Protein 3ECM (pdb70)

Secondary structure (DSSP, 8-state):
----HHHHHHTTTTTSSS--HHHHHHHTTS-HHHHHHHHHHHHTT-HHHHT--HHHHHHHHHHHHHTS-TTSSSSSHHHHHHHHHHHHHHHTSHHHHTTS-HHHHHHHHHHHHHTTTT--SS-HHHHHHTT-HHHHHTTTSSHHHHHHHHHHHHHHHTSTTT-TTTTS-HHHHHHHHHHHHHHHHTT-GGGHHHHHHHHIIIIIHHHHHHTTS-S-HHHHHHHHHHHTSHHHHHHHHHHHHHHHHT-GGGS-HHHHHHHHHHHHHHHHHHHHHHHHHT---S-TT--TTT--HHHHHHHHIIIIIHHHHHHHHHHH--HHHHHHHHHHHHHHHTT---

Organism: Homo sapiens (NCBI:txid9606)

Structure (mmCIF, N/CA/C/O backbone):
data_3ECM
#
_entry.id   3ECM
#
_cell.length_a   76.261
_cell.length_b   132.661
_cell.length_c   101.517
_cell.angle_alpha   90.00
_cell.angle_beta   90.00
_cell.angle_gamma   90.00
#
_symmetry.space_group_name_H-M   'C 2 2 21'
#
loop_
_entity.id
_entity.type
_entity.pdbx_description
1 polymer "High affinity cAMP-specific and IBMX-insensitive 3',5'-cyclic phosphodiesterase 8A"
2 non-polymer 'ZINC ION'
3 non-polymer 'MAGNESIUM ION'
4 water water
#
loop_
_atom_site.group_PDB
_atom_site.id
_atom_site.type_symbol
_atom_site.label_atom_id
_atom_site.label_alt_id
_atom_site.label_comp_id
_atom_site.label_asym_id
_atom_site.label_entity_id
_atom_site.label_seq_id
_atom_site.pdbx_PDB_ins_code
_atom_site.Cartn_x
_atom_site.Cartn_y
_atom_site.Cartn_z
_atom_site.occupancy
_atom_site.B_iso_or_equiv
_atom_site.auth_seq_id
_atom_site.auth_comp_id
_atom_site.auth_asym_id
_atom_site.auth_atom_id
_atom_site.pdbx_PDB_model_num
ATOM 1 N N . ASP A 1 1 ? 18.677 32.321 16.339 1.00 83.51 482 ASP A N 1
ATOM 2 C CA . ASP A 1 1 ? 18.639 33.602 17.102 1.00 83.60 482 ASP A CA 1
ATOM 3 C C . ASP A 1 1 ? 19.188 34.746 16.254 1.00 83.32 482 ASP A C 1
ATOM 4 O O . ASP A 1 1 ? 18.449 35.372 15.493 1.00 83.13 482 ASP A O 1
ATOM 9 N N . ASP A 1 2 ? 20.486 35.012 16.390 1.00 82.51 483 ASP A N 1
ATOM 10 C CA . ASP A 1 2 ? 21.138 36.076 15.631 1.00 81.57 483 ASP A CA 1
ATOM 11 C C . ASP A 1 2 ? 21.183 35.731 14.147 1.00 80.26 483 ASP A C 1
ATOM 12 O O . ASP A 1 2 ? 22.209 35.282 13.629 1.00 79.96 483 ASP A O 1
ATOM 17 N N . VAL A 1 3 ? 20.063 35.944 13.468 1.00 77.52 484 VAL A N 1
ATOM 18 C CA . VAL A 1 3 ? 19.961 35.664 12.044 1.00 74.62 484 VAL A CA 1
ATOM 19 C C . VAL A 1 3 ? 20.334 36.912 11.252 1.00 72.23 484 VAL A C 1
ATOM 20 O O . VAL A 1 3 ? 19.919 38.016 11.596 1.00 73.14 484 VAL A O 1
ATOM 24 N N . PRO A 1 4 ? 21.133 36.757 10.186 1.00 69.75 485 PRO A N 1
ATOM 25 C CA . PRO A 1 4 ? 21.494 37.944 9.409 1.00 67.93 485 PRO A CA 1
ATOM 26 C C . PRO A 1 4 ? 20.243 38.759 9.076 1.00 66.18 485 PRO A C 1
ATOM 27 O O . PRO A 1 4 ? 19.261 38.225 8.563 1.00 66.46 485 PRO A O 1
ATOM 31 N N . PRO A 1 5 ? 20.277 40.071 9.356 1.00 64.50 486 PRO A N 1
ATOM 32 C CA . PRO A 1 5 ? 19.168 41.000 9.116 1.00 62.20 486 PRO A CA 1
ATOM 33 C C . PRO A 1 5 ? 18.273 40.739 7.910 1.00 59.45 486 PRO A C 1
ATOM 34 O O . PRO A 1 5 ? 17.053 40.651 8.057 1.00 58.74 486 PRO A O 1
ATOM 38 N N . ARG A 1 6 ? 18.861 40.618 6.724 1.00 55.88 487 ARG A N 1
ATOM 39 C CA . ARG A 1 6 ? 18.057 40.386 5.530 1.00 54.46 487 ARG A CA 1
ATOM 40 C C . ARG A 1 6 ? 17.178 39.142 5.665 1.00 53.43 487 ARG A C 1
ATOM 41 O O . ARG A 1 6 ? 16.019 39.152 5.253 1.00 53.17 487 ARG A O 1
ATOM 49 N N . ILE A 1 7 ? 17.730 38.076 6.240 1.00 52.42 488 ILE A N 1
ATOM 50 C CA . ILE A 1 7 ? 16.976 36.842 6.421 1.00 52.88 488 ILE A CA 1
ATOM 51 C C . ILE A 1 7 ? 15.915 37.026 7.505 1.00 54.32 488 ILE A C 1
ATOM 52 O O . ILE A 1 7 ? 14.798 36.515 7.385 1.00 52.88 488 ILE A O 1
ATOM 57 N N . ALA A 1 8 ? 16.266 37.760 8.559 1.00 54.48 489 ALA A N 1
ATOM 58 C CA . ALA A 1 8 ? 15.328 38.015 9.645 1.00 55.11 489 ALA A CA 1
ATOM 59 C C . ALA A 1 8 ? 14.140 38.788 9.089 1.00 54.71 489 ALA A C 1
ATOM 60 O O . ALA A 1 8 ? 12.996 38.551 9.477 1.00 56.37 489 ALA A O 1
ATOM 62 N N . ARG A 1 9 ? 14.418 39.706 8.170 1.00 53.82 490 ARG A N 1
ATOM 63 C CA . ARG A 1 9 ? 13.368 40.509 7.555 1.00 55.07 490 ARG A CA 1
ATOM 64 C C . ARG A 1 9 ? 12.479 39.669 6.645 1.00 54.56 490 ARG A C 1
ATOM 65 O O . ARG A 1 9 ? 11.255 39.786 6.686 1.00 53.63 490 ARG A O 1
ATOM 73 N N . ALA A 1 10 ? 13.100 38.829 5.823 1.00 53.52 491 ALA A N 1
ATOM 74 C CA . ALA A 1 10 ? 12.357 37.973 4.903 1.00 52.51 491 ALA A CA 1
ATOM 75 C C . ALA A 1 10 ? 11.415 37.034 5.648 1.00 50.94 491 ALA A C 1
ATOM 76 O O . ALA A 1 10 ? 10.453 36.531 5.069 1.00 51.45 491 ALA A O 1
ATOM 78 N N . MET A 1 11 ? 11.686 36.795 6.928 1.00 50.06 492 MET A N 1
ATOM 79 C CA . MET A 1 11 ? 10.836 35.909 7.723 1.00 51.45 492 MET A CA 1
ATOM 80 C C . MET A 1 11 ? 9.898 36.642 8.675 1.00 51.55 492 MET A C 1
ATOM 81 O O . MET A 1 11 ? 9.190 36.010 9.452 1.00 51.23 492 MET A O 1
ATOM 86 N N . GLU A 1 12 ? 9.882 37.968 8.609 1.00 53.93 493 GLU A N 1
ATOM 87 C CA . GLU A 1 12 ? 9.037 38.763 9.495 1.00 55.67 493 GLU A CA 1
ATOM 88 C C . GLU A 1 12 ? 7.565 38.363 9.608 1.00 56.29 493 GLU A C 1
ATOM 89 O O . GLU A 1 12 ? 7.098 38.027 10.697 1.00 57.26 493 GLU A O 1
ATOM 95 N N . ASN A 1 13 ? 6.828 38.400 8.505 1.00 54.26 494 ASN A N 1
ATOM 96 C CA . ASN A 1 13 ? 5.408 38.059 8.568 1.00 55.64 494 ASN A CA 1
ATOM 97 C C . ASN A 1 13 ? 5.060 36.676 8.027 1.00 54.39 494 ASN A C 1
ATOM 98 O O . ASN A 1 13 ? 4.211 36.550 7.144 1.00 54.66 494 ASN A O 1
ATOM 103 N N . GLU A 1 14 ? 5.700 35.642 8.566 1.00 52.30 495 GLU A N 1
ATOM 104 C CA . GLU A 1 14 ? 5.444 34.279 8.110 1.00 51.46 495 GLU A CA 1
ATOM 105 C C . GLU A 1 14 ? 4.097 33.697 8.528 1.00 49.93 495 GLU A C 1
ATOM 106 O O . GLU A 1 14 ? 3.727 32.617 8.068 1.00 47.96 495 GLU A O 1
ATOM 112 N N . GLU A 1 15 ? 3.362 34.392 9.392 1.00 48.85 496 GLU A N 1
ATOM 113 C CA . GLU A 1 15 ? 2.061 33.885 9.817 1.00 48.09 496 GLU A CA 1
ATOM 114 C C . GLU A 1 15 ? 0.970 34.315 8.846 1.00 46.37 496 GLU A C 1
ATOM 115 O O . GLU A 1 15 ? -0.164 33.856 8.942 1.00 46.23 496 GLU A O 1
ATOM 121 N N . TYR A 1 16 ? 1.314 35.197 7.914 1.00 45.88 497 TYR A N 1
ATOM 122 C CA . TYR A 1 16 ? 0.353 35.672 6.923 1.00 46.47 497 TYR A CA 1
ATOM 123 C C . TYR A 1 16 ? 0.406 34.798 5.674 1.00 44.01 497 TYR A C 1
ATOM 124 O O . TYR A 1 16 ? 1.450 34.221 5.354 1.00 41.01 497 TYR A O 1
ATOM 133 N N . TRP A 1 17 ? -0.716 34.706 4.964 1.00 41.80 498 TRP A N 1
ATOM 134 C CA . TRP A 1 17 ? -0.758 33.893 3.756 1.00 39.84 498 TRP A CA 1
ATOM 135 C C . TRP A 1 17 ? 0.120 34.499 2.675 1.00 41.12 498 TRP A C 1
ATOM 136 O O . TRP A 1 17 ? 0.814 33.780 1.960 1.00 41.59 498 TRP A O 1
ATOM 147 N N . ASP A 1 18 ? 0.072 35.822 2.550 1.00 41.05 499 ASP A N 1
ATOM 148 C CA . ASP A 1 18 ? 0.883 36.533 1.571 1.00 42.99 499 ASP A CA 1
ATOM 149 C C . ASP A 1 18 ? 2.283 36.657 2.177 1.00 43.26 499 ASP A C 1
ATOM 150 O O . ASP A 1 18 ? 2.525 37.499 3.038 1.00 42.69 499 ASP A O 1
ATOM 155 N N . PHE A 1 19 ? 3.187 35.795 1.722 1.00 42.00 500 PHE A N 1
ATOM 156 C CA . PHE A 1 19 ? 4.559 35.730 2.219 1.00 39.72 500 PHE A CA 1
ATOM 157 C C . PHE A 1 19 ? 5.536 35.645 1.042 1.00 39.55 500 PHE A C 1
ATOM 158 O O . PHE A 1 19 ? 5.342 34.840 0.131 1.00 39.13 500 PHE A O 1
ATOM 166 N N . ASP A 1 20 ? 6.590 36.457 1.053 1.00 38.02 501 ASP A N 1
ATOM 167 C CA . ASP A 1 20 ? 7.535 36.416 -0.060 1.00 39.69 501 ASP A CA 1
ATOM 168 C C . ASP A 1 20 ? 8.541 35.282 0.123 1.00 38.65 501 ASP A C 1
ATOM 169 O O . ASP A 1 20 ? 9.668 35.487 0.582 1.00 37.08 501 ASP A O 1
ATOM 174 N N . ILE A 1 21 ? 8.111 34.084 -0.258 1.00 35.91 502 ILE A N 1
ATOM 175 C CA . ILE A 1 21 ? 8.924 32.878 -0.149 1.00 35.23 502 ILE A CA 1
ATOM 176 C C . ILE A 1 21 ? 10.173 32.941 -1.036 1.00 36.44 502 ILE A C 1
ATOM 177 O O . ILE A 1 21 ? 11.201 32.347 -0.722 1.00 35.76 502 ILE A O 1
ATOM 182 N N . PHE A 1 22 ? 10.089 33.670 -2.143 1.00 37.55 503 PHE A N 1
ATOM 183 C CA . PHE A 1 22 ? 11.225 33.756 -3.040 1.00 38.08 503 PHE A CA 1
ATOM 184 C C . PHE A 1 22 ? 12.307 34.699 -2.516 1.00 39.85 503 PHE A C 1
ATOM 185 O O . PHE A 1 22 ? 13.493 34.496 -2.782 1.00 39.27 503 PHE A O 1
ATOM 193 N N . GLU A 1 23 ? 11.911 35.714 -1.754 1.00 40.75 504 GLU A N 1
ATOM 194 C CA . GLU A 1 23 ? 12.896 36.618 -1.164 1.00 41.65 504 GLU A CA 1
ATOM 195 C C . GLU A 1 23 ? 13.602 35.821 -0.063 1.00 40.18 504 GLU A C 1
ATOM 196 O O . GLU A 1 23 ? 14.780 36.035 0.223 1.00 39.20 504 GLU A O 1
ATOM 202 N N . LEU A 1 24 ? 12.876 34.898 0.557 1.00 38.31 505 LEU A N 1
ATOM 203 C CA . LEU A 1 24 ? 13.479 34.067 1.593 1.00 39.39 505 LEU A CA 1
ATOM 204 C C . LEU A 1 24 ? 14.525 33.195 0.911 1.00 39.01 505 LEU A C 1
ATOM 205 O O . LEU A 1 24 ? 15.635 33.032 1.412 1.00 41.59 505 LEU A O 1
ATOM 210 N N . GLU A 1 25 ? 14.153 32.647 -0.243 1.00 39.31 506 GLU A N 1
ATOM 211 C CA . GLU A 1 25 ? 15.035 31.793 -1.034 1.00 40.36 506 GLU A CA 1
ATOM 212 C C . GLU A 1 25 ? 16.318 32.540 -1.405 1.00 41.75 506 GLU A C 1
ATOM 213 O O . GLU A 1 25 ? 17.427 32.023 -1.233 1.00 40.22 506 GLU A O 1
ATOM 219 N N . ALA A 1 26 ? 16.154 33.750 -1.928 1.00 40.46 507 ALA A N 1
ATOM 220 C CA . ALA A 1 26 ? 17.292 34.573 -2.333 1.00 41.74 507 ALA A CA 1
ATOM 221 C C . ALA A 1 26 ? 18.132 34.981 -1.128 1.00 42.04 507 ALA A C 1
ATOM 222 O O . ALA A 1 26 ? 19.348 34.792 -1.118 1.00 43.49 507 ALA A O 1
ATOM 224 N N . ALA A 1 27 ? 17.482 35.534 -0.109 1.00 41.03 508 ALA A N 1
ATOM 225 C CA . ALA A 1 27 ? 18.191 35.973 1.087 1.00 41.85 508 ALA A CA 1
ATOM 226 C C . ALA A 1 27 ? 19.010 34.855 1.723 1.00 43.07 508 ALA A C 1
ATOM 227 O O . ALA A 1 27 ? 20.150 35.072 2.132 1.00 43.84 508 ALA A O 1
ATOM 229 N N . THR A 1 28 ? 18.429 33.661 1.801 1.00 41.05 509 THR A N 1
ATOM 230 C CA . THR A 1 28 ? 19.096 32.510 2.407 1.00 40.28 509 THR A CA 1
ATOM 231 C C . THR A 1 28 ? 20.046 31.771 1.467 1.00 40.56 509 THR A C 1
ATOM 232 O O . THR A 1 28 ? 20.700 30.809 1.879 1.00 40.53 509 THR A O 1
ATOM 236 N N . HIS A 1 29 ? 20.101 32.193 0.205 1.00 39.61 510 HIS A N 1
ATOM 237 C CA . HIS A 1 29 ? 20.971 31.545 -0.773 1.00 39.92 510 HIS A CA 1
ATOM 238 C C . HIS A 1 29 ? 20.608 30.074 -0.930 1.00 40.79 510 HIS A C 1
ATOM 239 O O . HIS A 1 29 ? 21.456 29.188 -0.812 1.00 39.35 510 HIS A O 1
ATOM 246 N N . ASN A 1 30 ? 19.328 29.838 -1.202 1.00 39.72 511 ASN A N 1
ATOM 247 C CA . ASN A 1 30 ? 18.767 28.505 -1.394 1.00 39.06 511 ASN A CA 1
ATOM 248 C C . ASN A 1 30 ? 18.763 27.614 -0.155 1.00 37.93 511 ASN A C 1
ATOM 249 O O . ASN A 1 30 ? 18.919 26.403 -0.258 1.00 38.80 511 ASN A O 1
ATOM 254 N N . ARG A 1 31 ? 18.576 28.215 1.013 1.00 36.83 512 ARG A N 1
ATOM 255 C CA . ARG A 1 31 ? 18.497 27.465 2.266 1.00 39.59 512 ARG A CA 1
ATOM 256 C C . ARG A 1 31 ? 17.304 28.003 3.065 1.00 38.57 512 ARG A C 1
ATOM 257 O O . ARG A 1 31 ? 17.422 28.311 4.253 1.00 39.26 512 ARG A O 1
ATOM 265 N N . PRO A 1 32 ? 16.133 28.120 2.419 1.00 36.92 513 PRO A N 1
ATOM 266 C CA . PRO A 1 32 ? 14.954 28.634 3.121 1.00 37.46 513 PRO A CA 1
ATOM 267 C C . PRO A 1 32 ? 14.378 27.696 4.172 1.00 38.06 513 PRO A C 1
ATOM 268 O O . PRO A 1 32 ? 13.795 28.142 5.154 1.00 37.80 513 PRO A O 1
ATOM 272 N N . LEU A 1 33 ? 14.561 26.396 3.968 1.00 39.36 514 LEU A N 1
ATOM 273 C CA . LEU A 1 33 ? 14.014 25.403 4.875 1.00 38.54 514 LEU A CA 1
ATOM 274 C C . LEU A 1 33 ? 14.584 25.412 6.291 1.00 40.29 514 LEU A C 1
ATOM 275 O O . LEU A 1 33 ? 13.821 25.312 7.252 1.00 39.00 514 LEU A O 1
ATOM 280 N N . ILE A 1 34 ? 15.903 25.530 6.445 1.00 39.69 515 ILE A N 1
ATOM 281 C CA . ILE A 1 34 ? 16.450 25.535 7.797 1.00 40.33 515 ILE A CA 1
ATOM 282 C C . ILE A 1 34 ? 16.030 26.793 8.559 1.00 41.05 515 ILE A C 1
ATOM 283 O O . ILE A 1 34 ? 15.732 26.724 9.749 1.00 43.29 515 ILE A O 1
ATOM 288 N N . TYR A 1 35 ? 15.983 27.934 7.876 1.00 41.21 516 TYR A N 1
ATOM 289 C CA . TYR A 1 35 ? 15.584 29.182 8.523 1.00 42.36 516 TYR A CA 1
ATOM 290 C C . TYR A 1 35 ? 14.089 29.254 8.850 1.00 44.41 516 TYR A C 1
ATOM 291 O O . TYR A 1 35 ? 13.706 29.638 9.960 1.00 45.56 516 TYR A O 1
ATOM 300 N N . LEU A 1 36 ? 13.239 28.905 7.892 1.00 43.37 517 LEU A N 1
ATOM 301 C CA . LEU A 1 36 ? 11.805 28.952 8.153 1.00 43.75 517 LEU A CA 1
ATOM 302 C C . LEU A 1 36 ? 11.443 27.830 9.121 1.00 43.22 517 LEU A C 1
ATOM 303 O O . LEU A 1 36 ? 10.575 27.991 9.982 1.00 45.31 517 LEU A O 1
ATOM 308 N N . GLY A 1 37 ? 12.123 26.697 8.983 1.00 44.04 518 GLY A N 1
ATOM 309 C CA . GLY A 1 37 ? 11.864 25.573 9.863 1.00 44.69 518 GLY A CA 1
ATOM 310 C C . GLY A 1 37 ? 12.143 25.926 11.313 1.00 46.07 518 GLY A C 1
ATOM 311 O O . GLY A 1 37 ? 11.362 25.597 12.206 1.00 45.22 518 GLY A O 1
ATOM 312 N N . LEU A 1 38 ? 13.263 26.600 11.552 1.00 46.19 519 LEU A N 1
ATOM 313 C CA . LEU A 1 38 ? 13.631 26.992 12.906 1.00 48.72 519 LEU A CA 1
ATOM 314 C C . LEU A 1 38 ? 12.598 27.918 13.535 1.00 48.20 519 LEU A C 1
ATOM 315 O O . LEU A 1 38 ? 12.151 27.684 14.656 1.00 50.08 519 LEU A O 1
ATOM 320 N N . LYS A 1 39 ? 12.210 28.962 12.812 1.00 48.86 520 LYS A N 1
ATOM 321 C CA . LYS A 1 39 ? 11.238 29.906 13.338 1.00 50.61 520 LYS A CA 1
ATOM 322 C C . LYS A 1 39 ? 9.872 29.267 13.571 1.00 51.59 520 LYS A C 1
ATOM 323 O O . LYS A 1 39 ? 9.243 29.495 14.606 1.00 51.97 520 LYS A O 1
ATOM 329 N N . MET A 1 40 ? 9.416 28.466 12.611 1.00 51.40 521 MET A N 1
ATOM 330 C CA . MET A 1 40 ? 8.125 27.798 12.732 1.00 50.56 521 MET A CA 1
ATOM 331 C C . MET A 1 40 ? 8.115 26.818 13.895 1.00 50.34 521 MET A C 1
ATOM 332 O O . MET A 1 40 ? 7.237 26.877 14.758 1.00 49.31 521 MET A O 1
ATOM 337 N N . PHE A 1 41 ? 9.087 25.911 13.910 1.00 50.54 522 PHE A N 1
ATOM 338 C CA . PHE A 1 41 ? 9.178 24.916 14.971 1.00 51.99 522 PHE A CA 1
ATOM 339 C C . PHE A 1 41 ? 9.238 25.569 16.347 1.00 53.09 522 PHE A C 1
ATOM 340 O O . PHE A 1 41 ? 8.710 25.031 17.325 1.00 52.70 522 PHE A O 1
ATOM 348 N N . ALA A 1 42 ? 9.875 26.732 16.418 1.00 53.50 523 ALA A N 1
ATOM 349 C CA . ALA A 1 42 ? 9.977 27.453 17.677 1.00 56.03 523 ALA A CA 1
ATOM 350 C C . ALA A 1 42 ? 8.594 27.994 18.018 1.00 56.63 523 ALA A C 1
ATOM 351 O O . ALA A 1 42 ? 8.082 27.776 19.119 1.00 56.94 523 ALA A O 1
ATOM 353 N N . ARG A 1 43 ? 7.987 28.691 17.063 1.00 56.51 524 ARG A N 1
ATOM 354 C CA . ARG A 1 43 ? 6.662 29.253 17.271 1.00 58.03 524 ARG A CA 1
ATOM 355 C C . ARG A 1 43 ? 5.693 28.180 17.763 1.00 57.16 524 ARG A C 1
ATOM 356 O O . ARG A 1 43 ? 4.829 28.459 18.590 1.00 58.21 524 ARG A O 1
ATOM 364 N N . PHE A 1 44 ? 5.837 26.957 17.258 1.00 55.21 525 PHE A N 1
ATOM 365 C CA . PHE A 1 44 ? 4.973 25.859 17.679 1.00 55.47 525 PHE A CA 1
ATOM 366 C C . PHE A 1 44 ? 5.562 25.096 18.868 1.00 55.87 525 PHE A C 1
ATOM 367 O O . PHE A 1 44 ? 4.938 24.171 19.391 1.00 55.31 525 PHE A O 1
ATOM 375 N N . GLY A 1 45 ? 6.761 25.493 19.288 1.00 56.41 526 GLY A N 1
ATOM 376 C CA . GLY A 1 45 ? 7.421 24.851 20.415 1.00 56.37 526 GLY A CA 1
ATOM 377 C C . GLY A 1 45 ? 7.544 23.349 20.270 1.00 57.32 526 GLY A C 1
ATOM 378 O O . GLY A 1 45 ? 7.149 22.594 21.160 1.00 57.47 526 GLY A O 1
ATOM 379 N N . ILE A 1 46 ? 8.120 22.913 19.156 1.00 57.57 527 ILE A N 1
ATOM 380 C CA . ILE A 1 46 ? 8.270 21.495 18.878 1.00 58.95 527 ILE A CA 1
ATOM 381 C C . ILE A 1 46 ? 9.347 20.746 19.662 1.00 59.47 527 ILE A C 1
ATOM 382 O O . ILE A 1 46 ? 9.102 19.627 20.109 1.00 60.10 527 ILE A O 1
ATOM 387 N N . CYS A 1 47 ? 10.537 21.319 19.825 1.00 61.50 528 CYS A N 1
ATOM 388 C CA . CYS A 1 47 ? 11.555 20.601 20.593 1.00 63.75 528 CYS A CA 1
ATOM 389 C C . CYS A 1 47 ? 11.124 20.519 22.046 1.00 63.67 528 CYS A C 1
ATOM 390 O O . CYS A 1 47 ? 11.448 19.564 22.746 1.00 64.16 528 CYS A O 1
ATOM 393 N N . GLU A 1 48 ? 10.381 21.524 22.491 1.00 64.45 529 GLU A N 1
ATOM 394 C CA . GLU A 1 48 ? 9.886 21.550 23.857 1.00 65.86 529 GLU A CA 1
ATOM 395 C C . GLU A 1 48 ? 8.845 20.446 23.999 1.00 64.97 529 GLU A C 1
ATOM 396 O O . GLU A 1 48 ? 8.418 20.116 25.106 1.00 66.44 529 GLU A O 1
ATOM 402 N N . PHE A 1 49 ? 8.449 19.878 22.862 1.00 62.48 530 PHE A N 1
ATOM 403 C CA . PHE A 1 49 ? 7.468 18.799 22.822 1.00 59.69 530 PHE A CA 1
ATOM 404 C C . PHE A 1 49 ? 8.170 17.458 22.639 1.00 58.13 530 PHE A C 1
ATOM 405 O O . PHE A 1 49 ? 7.807 16.464 23.266 1.00 57.16 530 PHE A O 1
ATOM 413 N N . LEU A 1 50 ? 9.170 17.436 21.763 1.00 57.47 531 LEU A N 1
ATOM 414 C CA . LEU A 1 50 ? 9.926 16.219 21.484 1.00 57.08 531 LEU A CA 1
ATOM 415 C C . LEU A 1 50 ? 11.119 16.108 22.425 1.00 58.10 531 LEU A C 1
ATOM 416 O O . LEU A 1 50 ? 11.823 15.097 22.445 1.00 56.72 531 LEU A O 1
ATOM 421 N N . HIS A 1 51 ? 11.335 17.157 23.206 1.00 58.89 532 HIS A N 1
ATOM 422 C CA . HIS A 1 51 ? 12.453 17.203 24.134 1.00 61.37 532 HIS A CA 1
ATOM 423 C C . HIS A 1 51 ? 13.780 17.146 23.387 1.00 61.07 532 HIS A C 1
ATOM 424 O O . HIS A 1 51 ? 14.600 16.260 23.621 1.00 62.14 532 HIS A O 1
ATOM 431 N N . CYS A 1 52 ? 13.972 18.086 22.466 1.00 61.11 533 CYS A N 1
ATOM 432 C CA . CYS A 1 52 ? 15.217 18.168 21.718 1.00 61.72 533 CYS A CA 1
ATOM 433 C C . CYS A 1 52 ? 15.818 19.553 21.829 1.00 61.41 533 CYS A C 1
ATOM 434 O O . CYS A 1 52 ? 15.121 20.521 22.119 1.00 61.19 533 CYS A O 1
ATOM 437 N N . SER A 1 53 ? 17.122 19.643 21.610 1.00 62.12 534 SER A N 1
ATOM 438 C CA . SER A 1 53 ? 17.809 20.921 21.688 1.00 63.12 534 SER A CA 1
ATOM 439 C C . SER A 1 53 ? 17.747 21.625 20.343 1.00 63.38 534 SER A C 1
ATOM 440 O O . SER A 1 53 ? 17.653 20.977 19.299 1.00 63.90 534 SER A O 1
ATOM 443 N N . GLU A 1 54 ? 17.792 22.952 20.369 1.00 64.02 535 GLU A N 1
ATOM 444 C CA . GLU A 1 54 ? 17.757 23.724 19.137 1.00 65.08 535 GLU A CA 1
ATOM 445 C C . GLU A 1 54 ? 18.924 23.265 18.279 1.00 63.42 535 GLU A C 1
ATOM 446 O O . GLU A 1 54 ? 18.896 23.376 17.056 1.00 64.45 535 GLU A O 1
ATOM 452 N N . SER A 1 55 ? 19.949 22.742 18.941 1.00 61.63 536 SER A N 1
ATOM 453 C CA . SER A 1 55 ? 21.138 22.260 18.259 1.00 58.99 536 SER A CA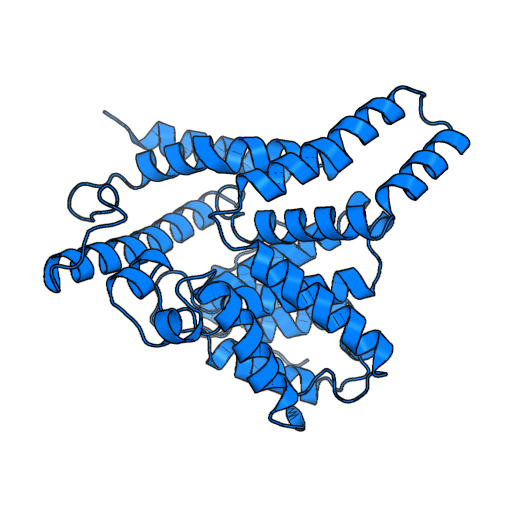 1
ATOM 454 C C . SER A 1 55 ? 20.824 21.003 17.461 1.00 57.71 536 SER A C 1
ATOM 455 O O . SER A 1 55 ? 21.267 20.852 16.322 1.00 56.77 536 SER A O 1
ATOM 458 N N . THR A 1 56 ? 20.061 20.098 18.063 1.00 55.85 537 THR A N 1
ATOM 459 C CA . THR A 1 56 ? 19.691 18.864 17.387 1.00 54.29 537 THR A CA 1
ATOM 460 C C . THR A 1 56 ? 18.741 19.178 16.233 1.00 53.04 537 THR A C 1
ATOM 461 O O . THR A 1 56 ? 18.815 18.555 15.177 1.00 52.87 537 THR A O 1
ATOM 465 N N . LEU A 1 57 ? 17.860 20.152 16.440 1.00 51.71 538 LEU A N 1
ATOM 466 C CA . LEU A 1 57 ? 16.909 20.543 15.411 1.00 50.53 538 LEU A CA 1
ATOM 467 C C . LEU A 1 57 ? 17.636 21.152 14.221 1.00 51.23 538 LEU A C 1
ATOM 468 O O . LEU A 1 57 ? 17.345 20.815 13.074 1.00 50.09 538 LEU A O 1
ATOM 473 N N . ARG A 1 58 ? 18.580 22.050 14.497 1.00 51.53 539 ARG A N 1
ATOM 474 C CA . ARG A 1 58 ? 19.350 22.688 13.437 1.00 52.07 539 ARG A CA 1
ATOM 475 C C . ARG A 1 58 ? 20.046 21.651 12.562 1.00 49.97 539 ARG A C 1
ATOM 476 O O . ARG A 1 58 ? 20.025 21.754 11.338 1.00 49.29 539 ARG A O 1
ATOM 484 N N . SER A 1 59 ? 20.663 20.654 13.193 1.00 49.48 540 SER A N 1
ATOM 485 C CA . SER A 1 59 ? 21.357 19.596 12.462 1.00 48.12 540 SER A CA 1
ATOM 486 C C . SER A 1 59 ? 20.380 18.785 11.619 1.00 46.06 540 SER A C 1
ATOM 487 O O . SER A 1 59 ? 20.698 18.373 10.506 1.00 45.44 540 SER A O 1
ATOM 490 N N . TRP A 1 60 ? 19.193 18.551 12.166 1.00 44.41 541 TRP A N 1
ATOM 491 C CA . TRP A 1 60 ? 18.167 17.779 11.471 1.00 43.17 541 TRP A CA 1
ATOM 492 C C . TRP A 1 60 ? 17.683 18.513 10.219 1.00 41.97 541 TRP A C 1
ATOM 493 O O . TRP A 1 60 ? 17.630 17.934 9.136 1.00 43.71 541 TRP A O 1
ATOM 504 N N . LEU A 1 61 ? 17.333 19.787 10.379 1.00 41.29 542 LEU A N 1
ATOM 505 C CA . LEU A 1 61 ? 16.869 20.608 9.266 1.00 39.32 542 LEU A CA 1
ATOM 506 C C . LEU A 1 61 ? 17.965 20.731 8.207 1.00 39.63 542 LEU A C 1
ATOM 507 O O . LEU A 1 61 ? 17.692 20.757 7.006 1.00 35.96 542 LEU A O 1
ATOM 512 N N . GLN A 1 62 ? 19.212 20.803 8.657 1.00 39.04 543 GLN A N 1
ATOM 513 C CA . GLN A 1 62 ? 20.331 20.917 7.737 1.00 41.49 543 GLN A CA 1
ATOM 514 C C . GLN A 1 62 ? 20.476 19.680 6.861 1.00 39.80 543 GLN A C 1
ATOM 515 O O . GLN A 1 62 ? 20.663 19.787 5.650 1.00 38.70 543 GLN A O 1
ATOM 521 N N . ILE A 1 63 ? 20.381 18.498 7.459 1.00 39.06 544 ILE A N 1
ATOM 522 C CA . ILE A 1 63 ? 20.533 17.290 6.665 1.00 38.80 544 ILE A CA 1
ATOM 523 C C . ILE A 1 63 ? 19.326 17.041 5.762 1.00 37.12 544 ILE A C 1
ATOM 524 O O . ILE A 1 63 ? 19.463 16.460 4.687 1.00 35.45 544 ILE A O 1
ATOM 529 N N . ILE A 1 64 ? 18.146 17.477 6.190 1.00 37.96 545 ILE A N 1
ATOM 530 C CA . ILE A 1 64 ? 16.958 17.297 5.358 1.00 36.90 545 ILE A CA 1
ATOM 531 C C . ILE A 1 64 ? 17.077 18.221 4.144 1.00 36.00 545 ILE A C 1
ATOM 532 O O . ILE A 1 64 ? 16.972 17.776 3.005 1.00 35.31 545 ILE A O 1
ATOM 537 N N . GLU A 1 65 ? 17.316 19.505 4.389 1.00 36.63 546 GLU A N 1
ATOM 538 C CA . GLU A 1 65 ? 17.451 20.463 3.295 1.00 36.30 546 GLU A CA 1
ATOM 539 C C . GLU A 1 65 ? 18.566 20.057 2.336 1.00 36.36 546 GLU A C 1
ATOM 540 O O . GLU A 1 65 ? 18.426 20.179 1.116 1.00 33.73 546 GLU A O 1
ATOM 546 N N . ALA A 1 66 ? 19.667 19.552 2.888 1.00 37.57 547 ALA A N 1
ATOM 547 C CA . ALA A 1 66 ? 20.794 19.122 2.073 1.00 35.97 547 ALA A CA 1
ATOM 548 C C . ALA A 1 66 ? 20.392 18.002 1.124 1.00 37.52 547 ALA A C 1
ATOM 549 O O . ALA A 1 66 ? 21.002 17.821 0.067 1.00 36.28 547 ALA A O 1
ATOM 551 N N . ASN A 1 67 ? 19.363 17.245 1.490 1.00 35.85 548 ASN A N 1
ATOM 552 C CA . ASN A 1 67 ? 18.932 16.158 0.632 1.00 36.24 548 ASN A CA 1
ATOM 553 C C . ASN A 1 67 ? 17.841 16.540 -0.384 1.00 35.68 548 ASN A C 1
ATOM 554 O O . ASN A 1 67 ? 17.347 15.692 -1.118 1.00 34.31 548 ASN A O 1
ATOM 559 N N . TYR A 1 68 ? 17.475 17.822 -0.426 1.00 36.13 549 TYR A N 1
ATOM 560 C CA . TYR A 1 68 ? 16.524 18.303 -1.432 1.00 34.67 549 TYR A CA 1
ATOM 561 C C . TYR A 1 68 ? 17.443 18.776 -2.560 1.00 35.39 549 TYR A C 1
ATOM 562 O O . TYR A 1 68 ? 18.406 19.492 -2.304 1.00 36.43 549 TYR A O 1
ATOM 571 N N . HIS A 1 69 ? 17.161 18.378 -3.797 1.00 35.26 550 HIS A N 1
ATOM 572 C CA . HIS A 1 69 ? 18.019 18.751 -4.926 1.00 33.76 550 HIS A CA 1
ATOM 573 C C . HIS A 1 69 ? 17.826 20.184 -5.420 1.00 33.75 550 HIS A C 1
ATOM 574 O O . HIS A 1 69 ? 16.800 20.501 -6.011 1.00 30.69 550 HIS A O 1
ATOM 581 N N . SER A 1 70 ? 18.822 21.039 -5.199 1.00 35.95 551 SER A N 1
ATOM 582 C CA . SER A 1 70 ? 18.734 22.434 -5.646 1.00 40.48 551 SER A CA 1
ATOM 583 C C . SER A 1 70 ? 18.638 22.529 -7.168 1.00 39.67 551 SER A C 1
ATOM 584 O O . SER A 1 70 ? 18.103 23.498 -7.711 1.00 39.00 551 SER A O 1
ATOM 587 N N . SER A 1 71 ? 19.158 21.518 -7.853 1.00 38.50 552 SER A N 1
ATOM 588 C CA . SER A 1 71 ? 19.135 21.493 -9.311 1.00 39.10 552 SER A CA 1
ATOM 589 C C . SER A 1 71 ? 17.729 21.295 -9.882 1.00 36.23 552 SER A C 1
ATOM 590 O O . SER A 1 71 ? 17.505 21.535 -11.067 1.00 36.28 552 SER A O 1
ATOM 593 N N . ASN A 1 72 ? 16.783 20.849 -9.056 1.00 33.50 553 ASN A N 1
ATOM 594 C CA . ASN A 1 72 ? 15.410 20.669 -9.532 1.00 32.18 553 ASN A CA 1
ATOM 595 C C . ASN A 1 72 ? 14.748 22.038 -9.659 1.00 32.71 553 ASN A C 1
ATOM 596 O O . ASN A 1 72 ? 14.832 22.858 -8.748 1.00 33.25 553 ASN A O 1
ATOM 601 N N . PRO A 1 73 ? 14.072 22.296 -10.785 1.00 33.48 554 PRO A N 1
ATOM 602 C CA . PRO A 1 73 ? 13.411 23.597 -10.953 1.00 33.95 554 PRO A CA 1
ATOM 603 C C . PRO A 1 73 ? 12.308 23.801 -9.904 1.00 33.40 554 PRO A C 1
ATOM 604 O O . PRO A 1 73 ? 12.151 24.887 -9.361 1.00 33.60 554 PRO A O 1
ATOM 608 N N . TYR A 1 74 ? 11.555 22.746 -9.611 1.00 32.55 555 TYR A N 1
ATOM 609 C CA . TYR A 1 74 ? 10.462 22.853 -8.649 1.00 31.73 555 TYR A CA 1
ATOM 610 C C . TYR A 1 74 ? 10.695 22.158 -7.311 1.00 31.42 555 TYR A C 1
ATOM 611 O O . TYR A 1 74 ? 10.647 22.786 -6.257 1.00 29.70 555 TYR A O 1
ATOM 620 N N . HIS A 1 75 ? 10.934 20.853 -7.361 1.00 32.75 556 HIS A N 1
ATOM 621 C CA . HIS A 1 75 ? 11.124 20.073 -6.144 1.00 32.98 556 HIS A CA 1
ATOM 622 C C . HIS A 1 75 ? 12.469 20.223 -5.444 1.00 33.17 556 HIS A C 1
ATOM 623 O O . HIS A 1 75 ? 13.237 19.262 -5.315 1.00 33.41 556 HIS A O 1
ATOM 630 N N . ASN A 1 76 ? 12.743 21.444 -4.992 1.00 33.74 557 ASN A N 1
ATOM 631 C CA . ASN A 1 76 ? 13.959 21.757 -4.263 1.00 31.12 557 ASN A CA 1
ATOM 632 C C . ASN A 1 76 ? 13.465 22.169 -2.885 1.00 30.86 557 ASN A C 1
ATOM 633 O O . ASN A 1 76 ? 12.260 22.180 -2.652 1.00 30.49 557 ASN A O 1
ATOM 638 N N . SER A 1 77 ? 14.368 22.531 -1.980 1.00 29.93 558 SER A N 1
ATOM 639 C CA . SER A 1 77 ? 13.949 22.882 -0.622 1.00 32.26 558 SER A CA 1
ATOM 640 C C . SER A 1 77 ? 13.019 24.081 -0.502 1.00 33.07 558 SER A C 1
ATOM 641 O O . SER A 1 77 ? 12.371 24.248 0.530 1.00 30.82 558 SER A O 1
ATOM 644 N N . THR A 1 78 ? 12.945 24.922 -1.533 1.00 31.86 559 THR A N 1
ATOM 645 C CA . THR A 1 78 ? 12.048 26.070 -1.457 1.00 31.21 559 THR A CA 1
ATOM 646 C C . THR A 1 78 ? 10.597 25.598 -1.513 1.00 31.52 559 THR A C 1
ATOM 647 O O . THR A 1 78 ? 9.739 26.146 -0.823 1.00 32.10 559 THR A O 1
ATOM 651 N N . HIS A 1 79 ? 10.315 24.583 -2.328 1.00 30.04 560 HIS A N 1
ATOM 652 C CA . HIS A 1 79 ? 8.953 24.037 -2.393 1.00 30.86 560 HIS A CA 1
ATOM 653 C C . HIS A 1 79 ? 8.530 23.522 -1.008 1.00 31.36 560 HIS A C 1
ATOM 654 O O . HIS A 1 79 ? 7.421 23.785 -0.547 1.00 32.84 560 HIS A O 1
ATOM 661 N N . SER A 1 80 ? 9.414 22.796 -0.334 1.00 32.62 561 SER A N 1
ATOM 662 C CA . SER A 1 80 ? 9.063 22.289 0.983 1.00 34.26 561 SER A CA 1
ATOM 663 C C . SER A 1 80 ? 8.906 23.392 2.019 1.00 33.62 561 SER A C 1
ATOM 664 O O . SER A 1 80 ? 8.050 23.299 2.898 1.00 34.07 561 SER A O 1
ATOM 667 N N . ALA A 1 81 ? 9.727 24.433 1.922 1.00 31.19 562 ALA A N 1
ATOM 668 C CA . ALA A 1 81 ? 9.621 25.550 2.857 1.00 32.06 562 ALA A CA 1
ATOM 669 C C . ALA A 1 81 ? 8.241 26.173 2.643 1.00 31.34 562 ALA A C 1
ATOM 670 O O . ALA A 1 81 ? 7.559 26.562 3.590 1.00 32.47 562 ALA A O 1
ATOM 672 N N . ASP A 1 82 ? 7.837 26.246 1.380 1.00 31.94 563 ASP A N 1
ATOM 673 C CA . ASP A 1 82 ? 6.544 26.805 1.008 1.00 32.27 563 ASP A CA 1
ATOM 674 C C . ASP A 1 82 ? 5.404 25.937 1.542 1.00 31.46 563 ASP A C 1
ATOM 675 O O . ASP A 1 82 ? 4.414 26.449 2.075 1.00 30.44 563 ASP A O 1
ATOM 680 N N . VAL A 1 83 ? 5.537 24.619 1.397 1.00 30.40 564 VAL A N 1
ATOM 681 C CA . VAL A 1 83 ? 4.506 23.710 1.878 1.00 29.63 564 VAL A CA 1
ATOM 682 C C . VAL A 1 83 ? 4.459 23.761 3.402 1.00 30.84 564 VAL A C 1
ATOM 683 O O . VAL A 1 83 ? 3.390 23.640 4.008 1.00 29.30 564 VAL A O 1
ATOM 687 N N . LEU A 1 84 ? 5.625 23.945 4.015 1.00 31.49 565 LEU A N 1
ATOM 688 C CA . LEU A 1 84 ? 5.715 24.058 5.470 1.00 32.82 565 LEU A CA 1
ATOM 689 C C . LEU A 1 84 ? 4.951 25.307 5.901 1.00 33.33 565 LEU A C 1
ATOM 690 O O . LEU A 1 84 ? 4.217 25.291 6.885 1.00 34.13 565 LEU A O 1
ATOM 695 N N . HIS A 1 85 ? 5.137 26.391 5.157 1.00 33.24 566 HIS A N 1
ATOM 696 C CA . HIS A 1 85 ? 4.454 27.651 5.439 1.00 33.21 566 HIS A CA 1
ATOM 697 C C . HIS A 1 85 ? 2.923 27.502 5.358 1.00 33.64 566 HIS A C 1
ATOM 698 O O . HIS A 1 85 ? 2.187 27.953 6.243 1.00 33.84 566 HIS A O 1
ATOM 705 N N . ALA A 1 86 ? 2.448 26.870 4.294 1.00 31.23 567 ALA A N 1
ATOM 706 C CA . ALA A 1 86 ? 1.008 26.665 4.127 1.00 31.47 567 ALA A CA 1
ATOM 707 C C . ALA A 1 86 ? 0.458 25.761 5.234 1.00 32.85 567 ALA A C 1
ATOM 708 O O . ALA A 1 86 ? -0.666 25.951 5.711 1.00 34.21 567 ALA A O 1
ATOM 710 N N . THR A 1 87 ? 1.254 24.779 5.643 1.00 32.02 568 THR A N 1
ATOM 711 C CA . THR A 1 87 ? 0.843 23.853 6.690 1.00 34.06 568 THR A CA 1
ATOM 712 C C . THR A 1 87 ? 0.641 24.583 8.019 1.00 35.98 568 THR A C 1
ATOM 713 O O . THR A 1 87 ? -0.346 24.351 8.725 1.00 35.40 568 THR A O 1
ATOM 717 N N . ALA A 1 88 ? 1.580 25.463 8.356 1.00 37.64 569 ALA A N 1
ATOM 718 C CA . ALA A 1 88 ? 1.497 26.239 9.592 1.00 38.87 569 ALA A CA 1
ATOM 719 C C . ALA A 1 88 ? 0.277 27.156 9.535 1.00 38.95 569 ALA A C 1
ATOM 720 O O . ALA A 1 88 ? -0.443 27.316 10.520 1.00 39.59 569 ALA A O 1
ATOM 722 N N . TYR A 1 89 ? 0.046 27.755 8.374 1.00 37.41 570 TYR A N 1
ATOM 723 C CA . TYR A 1 89 ? -1.097 28.637 8.198 1.00 39.29 570 TYR A CA 1
ATOM 724 C C . TYR A 1 89 ? -2.401 27.894 8.497 1.00 38.42 570 TYR A C 1
ATOM 725 O O . TYR A 1 89 ? -3.299 28.441 9.129 1.00 38.02 570 TYR A O 1
ATOM 734 N N . PHE A 1 90 ? -2.492 26.645 8.042 1.00 38.84 571 PHE A N 1
ATOM 735 C CA . PHE A 1 90 ? -3.685 25.821 8.254 1.00 39.26 571 PHE A CA 1
ATOM 736 C C . PHE A 1 90 ? -3.812 25.363 9.706 1.00 40.22 571 PHE A C 1
ATOM 737 O O . PHE A 1 90 ? -4.909 25.311 10.259 1.00 37.59 571 PHE A O 1
ATOM 745 N N . LEU A 1 91 ? -2.684 25.010 10.314 1.00 40.88 572 LEU A N 1
ATOM 746 C CA . LEU A 1 91 ? -2.688 24.567 11.699 1.00 42.06 572 LEU A CA 1
ATOM 747 C C . LEU A 1 91 ? -3.107 25.727 12.591 1.00 43.26 572 LEU A C 1
ATOM 748 O O . LEU A 1 91 ? -3.655 25.523 13.672 1.00 46.35 572 LEU A O 1
ATOM 753 N N . SER A 1 92 ? -2.861 26.943 12.120 1.00 44.41 573 SER A N 1
ATOM 754 C CA . SER A 1 92 ? -3.193 28.145 12.871 1.00 45.70 573 SER A CA 1
ATOM 755 C C . SER A 1 92 ? -4.663 28.557 12.790 1.00 46.75 573 SER A C 1
ATOM 756 O O . SER A 1 92 ? -5.068 29.533 13.417 1.00 46.81 573 SER A O 1
ATOM 759 N N . LYS A 1 93 ? -5.459 27.826 12.018 1.00 47.16 574 LYS A N 1
ATOM 760 C CA . LYS A 1 93 ? -6.878 28.146 11.893 1.00 47.29 574 LYS A CA 1
ATOM 761 C C . LYS A 1 93 ? -7.678 27.572 13.057 1.00 46.62 574 LYS A C 1
ATOM 762 O O . LYS A 1 93 ? -7.416 26.462 13.517 1.00 45.97 574 LYS A O 1
ATOM 768 N N . GLU A 1 94 ? -8.661 28.331 13.526 1.00 48.68 575 GLU A N 1
ATOM 769 C CA . GLU A 1 94 ? -9.478 27.895 14.651 1.00 49.66 575 GLU A CA 1
ATOM 770 C C . GLU A 1 94 ? -10.008 26.477 14.498 1.00 48.20 575 GLU A C 1
ATOM 771 O O . GLU A 1 94 ? -9.826 25.640 15.383 1.00 47.78 575 GLU A O 1
ATOM 777 N N . ARG A 1 95 ? -10.660 26.207 13.372 1.00 46.33 576 ARG A N 1
ATOM 778 C CA . ARG A 1 95 ? -11.221 24.887 13.117 1.00 44.61 576 ARG A CA 1
ATOM 779 C C . ARG A 1 95 ? -10.190 23.781 13.319 1.00 42.95 576 ARG A C 1
ATOM 780 O O . ARG A 1 95 ? -10.474 22.747 13.925 1.00 41.06 576 ARG A O 1
ATOM 788 N N . ILE A 1 96 ? -8.988 24.003 12.807 1.00 42.54 577 ILE A N 1
ATOM 789 C CA . ILE A 1 96 ? -7.933 23.011 12.930 1.00 43.89 577 ILE A CA 1
ATOM 790 C C . ILE A 1 96 ? -7.357 22.974 14.343 1.00 46.39 577 ILE A C 1
ATOM 791 O O . ILE A 1 96 ? -7.052 21.906 14.875 1.00 47.54 577 ILE A O 1
ATOM 796 N N . LYS A 1 97 ? -7.216 24.144 14.952 1.00 48.97 578 LYS A N 1
ATOM 797 C CA . LYS A 1 97 ? -6.675 24.230 16.300 1.00 54.66 578 LYS A CA 1
ATOM 798 C C . LYS A 1 97 ? -7.598 23.512 17.286 1.00 56.41 578 LYS A C 1
ATOM 799 O O . LYS A 1 97 ? -7.137 22.847 18.214 1.00 56.00 578 LYS A O 1
ATOM 805 N N . GLU A 1 98 ? -8.904 23.630 17.068 1.00 58.10 579 GLU A N 1
ATOM 806 C CA . GLU A 1 98 ? -9.870 23.000 17.958 1.00 59.63 579 GLU A CA 1
ATOM 807 C C . GLU A 1 98 ? -10.259 21.585 17.554 1.00 58.93 579 GLU A C 1
ATOM 808 O O . GLU A 1 98 ? -11.212 21.030 18.092 1.00 60.31 579 GLU A O 1
ATOM 814 N N . THR A 1 99 ? -9.525 20.994 16.618 1.00 57.77 580 THR A N 1
ATOM 815 C CA . THR A 1 99 ? -9.837 19.638 16.179 1.00 56.22 580 THR A CA 1
ATOM 816 C C . THR A 1 99 ? -8.657 18.679 16.296 1.00 55.31 580 THR A C 1
ATOM 817 O O . THR A 1 99 ? -8.817 17.530 16.711 1.00 54.50 580 THR A O 1
ATOM 821 N N . LEU A 1 100 ? -7.472 19.148 15.923 1.00 54.64 581 LEU A N 1
ATOM 822 C CA . LEU A 1 100 ? -6.275 18.317 15.991 1.00 55.43 581 LEU A CA 1
ATOM 823 C C . LEU A 1 100 ? -5.556 18.494 17.327 1.00 55.65 581 LEU A C 1
ATOM 824 O O . LEU A 1 100 ? -5.715 19.517 17.999 1.00 54.77 581 LEU A O 1
ATOM 829 N N . ASP A 1 101 ? -4.773 17.491 17.711 1.00 56.37 582 ASP A N 1
ATOM 830 C CA . ASP A 1 101 ? -4.020 17.556 18.958 1.00 58.03 582 ASP A CA 1
ATOM 831 C C . ASP A 1 101 ? -2.580 17.961 18.672 1.00 58.73 582 ASP A C 1
ATOM 832 O O . ASP A 1 101 ? -2.086 17.767 17.560 1.00 57.85 582 ASP A O 1
ATOM 837 N N . PRO A 1 102 ? -1.886 18.529 19.676 1.00 59.71 583 PRO A N 1
ATOM 838 C CA . PRO A 1 102 ? -0.494 18.963 19.514 1.00 59.08 583 PRO A CA 1
ATOM 839 C C . PRO A 1 102 ? 0.391 17.969 18.772 1.00 57.95 583 PRO A C 1
ATOM 840 O O . PRO A 1 102 ? 1.234 18.363 17.966 1.00 58.04 583 PRO A O 1
ATOM 844 N N . ILE A 1 103 ? 0.196 16.683 19.039 1.00 56.23 584 ILE A N 1
ATOM 845 C CA . ILE A 1 103 ? 0.993 15.655 18.389 1.00 55.26 584 ILE A CA 1
ATOM 846 C C . ILE A 1 103 ? 0.681 15.589 16.892 1.00 53.82 584 ILE A C 1
ATOM 847 O O . ILE A 1 103 ? 1.544 15.235 16.088 1.00 51.31 584 ILE A O 1
ATOM 852 N N . ASP A 1 104 ? -0.554 15.924 16.526 1.00 52.03 585 ASP A N 1
ATOM 853 C CA . ASP A 1 104 ? -0.950 15.931 15.121 1.00 50.40 585 ASP A CA 1
ATOM 854 C C . ASP A 1 104 ? -0.249 17.107 14.462 1.00 48.23 585 ASP A C 1
ATOM 855 O O . ASP A 1 104 ? 0.214 17.009 13.330 1.00 49.09 585 ASP A O 1
ATOM 860 N N . GLU A 1 105 ? -0.178 18.222 15.184 1.00 46.56 586 GLU A N 1
ATOM 861 C CA . GLU A 1 105 ? 0.477 19.420 14.678 1.00 47.87 586 GLU A CA 1
ATOM 862 C C . GLU A 1 105 ? 1.939 19.117 14.416 1.00 46.79 586 GLU A C 1
ATOM 863 O O . GLU A 1 105 ? 2.503 19.544 13.411 1.00 46.53 586 GLU A O 1
ATOM 869 N N . VAL A 1 106 ? 2.549 18.388 15.344 1.00 45.79 587 VAL A N 1
ATOM 870 C CA . VAL A 1 106 ? 3.949 18.018 15.225 1.00 44.37 587 VAL A CA 1
ATOM 871 C C . VAL A 1 106 ? 4.145 17.160 13.984 1.00 41.35 587 VAL A C 1
ATOM 872 O O . VAL A 1 106 ? 5.070 17.380 13.205 1.00 41.02 587 VAL A O 1
ATOM 876 N N . ALA A 1 107 ? 3.269 16.176 13.810 1.00 41.24 588 ALA A N 1
ATOM 877 C CA . ALA A 1 107 ? 3.356 15.279 12.664 1.00 39.82 588 ALA A CA 1
ATOM 878 C C . ALA A 1 107 ? 3.224 16.055 11.359 1.00 37.66 588 ALA A C 1
ATOM 879 O O . ALA A 1 107 ? 3.947 15.800 10.399 1.00 40.58 588 ALA A O 1
ATOM 881 N N . ALA A 1 108 ? 2.301 17.008 11.335 1.00 37.53 589 ALA A N 1
ATOM 882 C CA . ALA A 1 108 ? 2.058 17.809 10.148 1.00 36.88 589 ALA A CA 1
ATOM 883 C C . ALA A 1 108 ? 3.238 18.703 9.758 1.00 37.69 589 ALA A C 1
ATOM 884 O O . ALA A 1 108 ? 3.616 18.751 8.591 1.00 35.54 589 ALA A O 1
ATOM 886 N N . LEU A 1 109 ? 3.816 19.411 10.726 1.00 37.92 590 LEU A N 1
ATOM 887 C CA . LEU A 1 109 ? 4.943 20.296 10.429 1.00 39.54 590 LEU A CA 1
ATOM 888 C C . LEU A 1 109 ? 6.174 19.513 9.970 1.00 38.86 590 LEU A C 1
ATOM 889 O O . LEU A 1 109 ? 6.927 19.974 9.109 1.00 38.44 590 LEU A O 1
ATOM 894 N N . ILE A 1 110 ? 6.368 18.327 10.540 1.00 37.18 591 ILE A N 1
ATOM 895 C CA . ILE A 1 110 ? 7.491 17.478 10.170 1.00 36.99 591 ILE A CA 1
ATOM 896 C C . ILE A 1 110 ? 7.245 16.834 8.807 1.00 34.12 591 ILE A C 1
ATOM 897 O O . ILE A 1 110 ? 8.162 16.713 8.001 1.00 33.42 591 ILE A O 1
ATOM 902 N N . ALA A 1 111 ? 6.009 16.416 8.561 1.00 33.41 592 ALA A N 1
ATOM 903 C CA . ALA A 1 111 ? 5.667 15.788 7.288 1.00 33.77 592 ALA A CA 1
ATOM 904 C C . ALA A 1 111 ? 5.919 16.772 6.140 1.00 32.43 592 ALA A C 1
ATOM 905 O O . ALA A 1 111 ? 6.526 16.421 5.135 1.00 32.89 592 ALA A O 1
ATOM 907 N N . ALA A 1 112 ? 5.457 18.006 6.309 1.00 32.57 593 ALA A N 1
ATOM 908 C CA . ALA A 1 112 ? 5.636 19.029 5.289 1.00 33.63 593 ALA A CA 1
ATOM 909 C C . ALA A 1 112 ? 7.116 19.192 4.969 1.00 33.41 593 ALA A C 1
ATOM 910 O O . ALA A 1 112 ? 7.527 19.168 3.810 1.00 33.06 593 ALA A O 1
ATOM 912 N N . THR A 1 113 ? 7.909 19.353 6.019 1.00 33.49 594 THR A N 1
ATOM 913 C CA . THR A 1 113 ? 9.344 19.534 5.889 1.00 33.10 594 THR A CA 1
ATOM 914 C C . THR A 1 113 ? 10.033 18.447 5.071 1.00 34.21 594 THR A C 1
ATOM 915 O O . THR A 1 113 ? 10.855 18.740 4.204 1.00 34.87 594 THR A O 1
ATOM 919 N N . ILE A 1 114 ? 9.683 17.192 5.333 1.00 32.63 595 ILE A N 1
ATOM 920 C CA . ILE A 1 114 ? 10.322 16.064 4.663 1.00 32.80 595 ILE A CA 1
ATOM 921 C C . ILE A 1 114 ? 9.577 15.416 3.501 1.00 32.42 595 ILE A C 1
ATOM 922 O O . ILE A 1 114 ? 10.161 14.604 2.785 1.00 32.35 595 ILE A O 1
ATOM 927 N N . HIS A 1 115 ? 8.309 15.770 3.305 1.00 31.85 596 HIS A N 1
ATOM 928 C CA . HIS A 1 115 ? 7.483 15.109 2.289 1.00 32.04 596 HIS A CA 1
ATOM 929 C C . HIS A 1 115 ? 7.998 14.911 0.864 1.00 29.74 596 HIS A C 1
ATOM 930 O O . HIS A 1 115 ? 7.451 14.094 0.130 1.00 31.12 596 HIS A O 1
ATOM 937 N N . ASP A 1 116 ? 9.031 15.637 0.463 1.00 30.22 597 ASP A N 1
ATOM 938 C CA . ASP A 1 116 ? 9.581 15.484 -0.887 1.00 30.99 597 ASP A CA 1
ATOM 939 C C . ASP A 1 116 ? 11.102 15.322 -0.905 1.00 31.84 597 ASP A C 1
ATOM 940 O O . ASP A 1 116 ? 11.729 15.493 -1.956 1.00 28.89 597 ASP A O 1
ATOM 945 N N . VAL A 1 117 ? 11.691 14.986 0.243 1.00 31.35 598 VAL A N 1
ATOM 946 C CA . VAL A 1 117 ? 13.142 14.861 0.339 1.00 30.10 598 VAL A CA 1
ATOM 947 C C . VAL A 1 117 ? 13.763 13.905 -0.672 1.00 30.55 598 VAL A C 1
ATOM 948 O O . VAL A 1 117 ? 13.271 12.802 -0.897 1.00 33.03 598 VAL A O 1
ATOM 952 N N . ASP A 1 118 ? 14.850 14.354 -1.291 1.00 31.13 599 ASP A N 1
ATOM 953 C CA . ASP A 1 118 ? 15.573 13.576 -2.296 1.00 32.60 599 ASP A CA 1
ATOM 954 C C . ASP A 1 118 ? 14.736 13.292 -3.547 1.00 31.86 599 ASP A C 1
ATOM 955 O O . ASP A 1 118 ? 14.965 12.316 -4.260 1.00 32.82 599 ASP A O 1
ATOM 960 N N . HIS A 1 119 ? 13.752 14.148 -3.811 1.00 31.90 600 HIS A N 1
ATOM 961 C CA . HIS A 1 119 ? 12.924 14.005 -5.006 1.00 31.08 600 HIS A CA 1
ATOM 962 C C . HIS A 1 119 ? 13.889 14.202 -6.194 1.00 31.75 600 HIS A C 1
ATOM 963 O O . HIS A 1 119 ? 14.720 15.113 -6.173 1.00 33.49 600 HIS A O 1
ATOM 970 N N . PRO A 1 120 ? 13.804 13.350 -7.230 1.00 32.88 601 PRO A N 1
ATOM 971 C CA . PRO A 1 120 ? 14.684 13.453 -8.405 1.00 34.02 601 PRO A CA 1
ATOM 972 C C . PRO A 1 120 ? 14.176 14.309 -9.578 1.00 34.16 601 PRO A C 1
ATOM 973 O O . PRO A 1 120 ? 14.794 14.334 -10.647 1.00 34.44 601 PRO A O 1
ATOM 977 N N . GLY A 1 121 ? 13.054 14.994 -9.393 1.00 36.14 602 GLY A N 1
ATOM 978 C CA . GLY A 1 121 ? 12.529 15.841 -10.457 1.00 34.63 602 GLY A CA 1
ATOM 979 C C . GLY A 1 121 ? 11.906 15.057 -11.592 1.00 36.69 602 GLY A C 1
ATOM 980 O O . GLY A 1 121 ? 11.828 15.534 -12.729 1.00 36.47 602 GLY A O 1
ATOM 981 N N . ARG A 1 122 ? 11.457 13.846 -11.269 1.00 34.76 603 ARG A N 1
ATOM 982 C CA . ARG A 1 122 ? 10.822 12.943 -12.223 1.00 36.42 603 ARG A CA 1
ATOM 983 C C . ARG A 1 122 ? 9.630 12.308 -11.503 1.00 36.58 603 ARG A C 1
ATOM 984 O O . ARG A 1 122 ? 9.690 12.074 -10.294 1.00 39.70 603 ARG A O 1
ATOM 992 N N . THR A 1 123 ? 8.552 12.039 -12.229 1.00 34.85 604 THR A N 1
ATOM 993 C CA . THR A 1 123 ? 7.355 11.446 -11.629 1.00 36.24 604 THR A CA 1
ATOM 994 C C . THR A 1 123 ? 7.528 9.954 -11.346 1.00 35.26 604 THR A C 1
ATOM 995 O O . THR A 1 123 ? 8.477 9.337 -11.821 1.00 35.55 604 THR A O 1
ATOM 999 N N . ASN A 1 124 ? 6.608 9.378 -10.575 1.00 35.20 605 ASN A N 1
ATOM 1000 C CA . ASN A 1 124 ? 6.681 7.948 -10.268 1.00 38.79 605 ASN A CA 1
ATOM 1001 C C . ASN A 1 124 ? 6.637 7.143 -11.564 1.00 40.47 605 ASN A C 1
ATOM 1002 O O . ASN A 1 124 ? 7.389 6.176 -11.734 1.00 40.36 605 ASN A O 1
ATOM 1007 N N . SER A 1 125 ? 5.752 7.551 -12.473 1.00 39.74 606 SER A N 1
ATOM 1008 C CA . SER A 1 125 ? 5.593 6.882 -13.762 1.00 43.10 606 SER A CA 1
ATOM 1009 C C . SER A 1 125 ? 6.895 6.789 -14.543 1.00 41.61 606 SER A C 1
ATOM 1010 O O . SER A 1 125 ? 7.147 5.799 -15.228 1.00 43.96 606 SER A O 1
ATOM 1013 N N . PHE A 1 126 ? 7.714 7.830 -14.449 1.00 41.65 607 PHE A N 1
ATOM 1014 C CA . PHE A 1 126 ? 8.991 7.845 -15.146 1.00 41.25 607 PHE A CA 1
ATOM 1015 C C . PHE A 1 126 ? 9.925 6.810 -14.530 1.00 40.77 607 PHE A C 1
ATOM 1016 O O . PHE A 1 126 ? 10.519 6.001 -15.239 1.00 40.63 607 PHE A O 1
ATOM 1024 N N . LEU A 1 127 ? 10.050 6.843 -13.206 1.00 40.83 608 LEU A N 1
ATOM 1025 C CA . LEU A 1 127 ? 10.915 5.903 -12.498 1.00 42.66 608 LEU A CA 1
ATOM 1026 C C . LEU A 1 127 ? 10.523 4.457 -12.789 1.00 42.57 608 LEU A C 1
ATOM 1027 O O . LEU A 1 127 ? 11.384 3.586 -12.916 1.00 44.70 608 LEU A O 1
ATOM 1032 N N . CYS A 1 128 ? 9.224 4.204 -12.897 1.00 43.56 609 CYS A N 1
ATOM 1033 C CA . CYS A 1 128 ? 8.740 2.857 -13.177 1.00 45.99 609 CYS A CA 1
ATOM 1034 C C . CYS A 1 128 ? 9.073 2.421 -14.604 1.00 46.49 609 CYS A C 1
ATOM 1035 O O . CYS A 1 128 ? 9.673 1.366 -14.811 1.00 45.72 609 CYS A O 1
ATOM 1038 N N . ASN A 1 129 ? 8.692 3.233 -15.589 1.00 48.06 610 ASN A N 1
ATOM 1039 C CA . ASN A 1 129 ? 8.972 2.896 -16.984 1.00 48.17 610 ASN A CA 1
ATOM 1040 C C . ASN A 1 129 ? 10.467 2.738 -17.243 1.00 48.13 610 ASN A C 1
ATOM 1041 O O . ASN A 1 129 ? 10.871 1.995 -18.139 1.00 51.30 610 ASN A O 1
ATOM 1046 N N . ALA A 1 130 ? 11.286 3.431 -16.458 1.00 47.54 611 ALA A N 1
ATOM 1047 C CA . ALA A 1 130 ? 12.735 3.370 -16.622 1.00 47.24 611 ALA A CA 1
ATOM 1048 C C . ALA A 1 130 ? 13.368 2.225 -15.848 1.00 48.40 611 ALA A C 1
ATOM 1049 O O . ALA A 1 130 ? 14.566 1.970 -15.981 1.00 47.26 611 ALA A O 1
ATOM 1051 N N . GLY A 1 131 ? 12.570 1.537 -15.037 1.00 48.18 612 GLY A N 1
ATOM 1052 C CA . GLY A 1 131 ? 13.109 0.444 -14.252 1.00 47.23 612 GLY A CA 1
ATOM 1053 C C . GLY A 1 131 ? 14.142 0.981 -13.283 1.00 46.86 612 GLY A C 1
ATOM 1054 O O . GLY A 1 131 ? 15.120 0.312 -12.959 1.00 46.97 612 GLY A O 1
ATOM 1055 N N . SER A 1 132 ? 13.921 2.211 -12.833 1.00 46.80 613 SER A N 1
ATOM 1056 C CA . SER A 1 132 ? 14.810 2.878 -11.892 1.00 47.82 613 SER A CA 1
ATOM 1057 C C . SER A 1 132 ? 15.007 2.075 -10.606 1.00 48.45 613 SER A C 1
ATOM 1058 O O . SER A 1 132 ? 14.140 1.295 -10.214 1.00 47.77 613 SER A O 1
ATOM 1061 N N . GLU A 1 133 ? 16.144 2.286 -9.950 1.00 48.11 614 GLU A N 1
ATOM 1062 C CA . GLU A 1 133 ? 16.467 1.587 -8.711 1.00 49.49 614 GLU A CA 1
ATOM 1063 C C . GLU A 1 133 ? 15.373 1.732 -7.661 1.00 47.52 614 GLU A C 1
ATOM 1064 O O . GLU A 1 133 ? 15.003 0.760 -7.000 1.00 45.42 614 GLU A O 1
ATOM 1070 N N . LEU A 1 134 ? 14.866 2.948 -7.500 1.00 44.38 615 LEU A N 1
ATOM 1071 C CA . LEU A 1 134 ? 13.818 3.188 -6.525 1.00 41.37 615 LEU A CA 1
ATOM 1072 C C . LEU A 1 134 ? 12.540 2.457 -6.891 1.00 39.98 615 LEU A C 1
ATOM 1073 O O . LEU A 1 134 ? 11.850 1.951 -6.010 1.00 38.78 615 LEU A O 1
ATOM 1078 N N . ALA A 1 135 ? 12.218 2.394 -8.180 1.00 36.66 616 ALA A N 1
ATOM 1079 C CA . ALA A 1 135 ? 11.004 1.706 -8.598 1.00 37.61 616 ALA A CA 1
ATOM 1080 C C . ALA A 1 135 ? 11.130 0.218 -8.283 1.00 38.56 616 ALA A C 1
ATOM 1081 O O . ALA A 1 135 ? 10.169 -0.412 -7.841 1.00 35.82 616 ALA A O 1
ATOM 1083 N N . ILE A 1 136 ? 12.313 -0.339 -8.520 1.00 37.80 617 ILE A N 1
ATOM 1084 C CA . ILE A 1 136 ? 12.536 -1.753 -8.242 1.00 40.58 617 ILE A CA 1
ATOM 1085 C C . ILE A 1 136 ? 12.505 -1.996 -6.728 1.00 40.27 617 ILE A C 1
ATOM 1086 O O . ILE A 1 136 ? 11.981 -3.009 -6.264 1.00 42.91 617 ILE A O 1
ATOM 1091 N N . LEU A 1 137 ? 13.034 -1.047 -5.966 1.00 40.62 618 LEU A N 1
ATOM 1092 C CA . LEU A 1 137 ? 13.061 -1.144 -4.511 1.00 39.35 618 LEU A CA 1
ATOM 1093 C C . LEU A 1 137 ? 11.659 -1.090 -3.898 1.00 39.89 618 LEU A C 1
ATOM 1094 O O . LEU A 1 137 ? 11.378 -1.765 -2.902 1.00 37.04 618 LEU A O 1
ATOM 1099 N N . TYR A 1 138 ? 10.782 -0.287 -4.492 1.00 35.81 619 TYR A N 1
ATOM 1100 C CA . TYR A 1 138 ? 9.421 -0.159 -3.990 1.00 35.49 619 TYR A CA 1
ATOM 1101 C C . TYR A 1 138 ? 8.343 -0.826 -4.832 1.00 34.37 619 TYR A C 1
ATOM 1102 O O . TYR A 1 138 ? 7.164 -0.486 -4.724 1.00 32.76 619 TYR A O 1
ATOM 1111 N N . ASN A 1 139 ? 8.758 -1.779 -5.663 1.00 32.90 620 ASN A N 1
ATOM 1112 C CA . ASN A 1 139 ? 7.836 -2.541 -6.496 1.00 35.09 620 ASN A CA 1
ATOM 1113 C C . ASN A 1 139 ? 6.828 -1.677 -7.259 1.00 35.42 620 ASN A C 1
ATOM 1114 O O . ASN A 1 139 ? 5.631 -1.970 -7.281 1.00 34.13 620 ASN 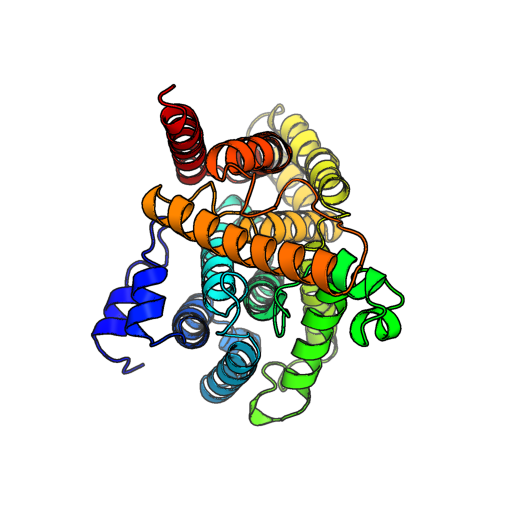A O 1
ATOM 1119 N N . ASP A 1 140 ? 7.334 -0.620 -7.888 1.00 36.87 621 ASP A N 1
ATOM 1120 C CA . ASP A 1 140 ? 6.518 0.304 -8.666 1.00 36.84 621 ASP A CA 1
ATOM 1121 C C . ASP A 1 140 ? 5.310 0.844 -7.929 1.00 37.51 621 ASP A C 1
ATOM 1122 O O . ASP A 1 140 ? 4.361 1.290 -8.568 1.00 39.75 621 ASP A O 1
ATOM 1127 N N . THR A 1 141 ? 5.343 0.821 -6.599 1.00 37.67 622 THR A N 1
ATOM 1128 C CA . THR A 1 141 ? 4.214 1.293 -5.802 1.00 36.95 622 THR A CA 1
ATOM 1129 C C . THR A 1 141 ? 4.568 2.498 -4.929 1.00 37.84 622 THR A C 1
ATOM 1130 O O . THR A 1 141 ? 5.486 2.431 -4.108 1.00 36.73 622 THR A O 1
ATOM 1134 N N . ALA A 1 142 ? 3.832 3.595 -5.111 1.00 35.94 623 ALA A N 1
ATOM 1135 C CA . ALA A 1 142 ? 4.060 4.829 -4.360 1.00 36.87 623 ALA A CA 1
ATOM 1136 C C . ALA A 1 142 ? 5.562 5.030 -4.201 1.00 34.32 623 ALA A C 1
ATOM 1137 O O . ALA A 1 142 ? 6.052 5.354 -3.116 1.00 34.35 623 ALA A O 1
ATOM 1139 N N . VAL A 1 143 ? 6.282 4.848 -5.299 1.00 31.20 624 VAL A N 1
ATOM 1140 C CA . VAL A 1 143 ? 7.733 4.935 -5.298 1.00 30.95 624 VAL A CA 1
ATOM 1141 C C . VAL A 1 143 ? 8.386 6.127 -4.598 1.00 33.97 624 VAL A C 1
ATOM 1142 O O . VAL A 1 143 ? 9.149 5.947 -3.645 1.00 31.85 624 VAL A O 1
ATOM 1146 N N . LEU A 1 144 ? 8.102 7.344 -5.050 1.00 32.43 625 LEU A N 1
ATOM 1147 C CA . LEU A 1 144 ? 8.741 8.496 -4.430 1.00 32.95 625 LEU A CA 1
ATOM 1148 C C . LEU A 1 144 ? 8.299 8.786 -3.005 1.00 31.35 625 LEU A C 1
ATOM 1149 O O . LEU A 1 144 ? 9.134 9.085 -2.145 1.00 32.68 625 LEU A O 1
ATOM 1154 N N . GLU A 1 145 ? 6.999 8.702 -2.755 1.00 29.74 626 GLU A N 1
ATOM 1155 C CA . GLU A 1 145 ? 6.474 8.982 -1.420 1.00 32.78 626 GLU A CA 1
ATOM 1156 C C . GLU A 1 145 ? 7.058 8.023 -0.377 1.00 32.09 626 GLU A C 1
ATOM 1157 O O . GLU A 1 145 ? 7.379 8.432 0.741 1.00 30.79 626 GLU A O 1
ATOM 1163 N N . SER A 1 146 ? 7.184 6.752 -0.743 1.00 31.09 627 SER A N 1
ATOM 1164 C CA . SER A 1 146 ? 7.752 5.763 0.168 1.00 32.62 627 SER A CA 1
ATOM 1165 C C . SER A 1 146 ? 9.198 6.153 0.433 1.00 32.75 627 SER A C 1
ATOM 1166 O O . SER A 1 146 ? 9.664 6.115 1.567 1.00 35.36 627 SER A O 1
ATOM 1169 N N . HIS A 1 147 ? 9.897 6.544 -0.626 1.00 32.81 628 HIS A N 1
ATOM 1170 C CA . HIS A 1 147 ? 11.285 6.954 -0.510 1.00 34.38 628 HIS A CA 1
ATOM 1171 C C . HIS A 1 147 ? 11.465 8.203 0.352 1.00 34.26 628 HIS A C 1
ATOM 1172 O O . HIS A 1 147 ? 12.392 8.266 1.148 1.00 32.42 628 HIS A O 1
ATOM 1179 N N . HIS A 1 148 ? 10.591 9.198 0.193 1.00 33.69 629 HIS A N 1
ATOM 1180 C CA . HIS A 1 148 ? 10.712 10.428 0.984 1.00 33.09 629 HIS A CA 1
ATOM 1181 C C . HIS A 1 148 ? 10.611 10.108 2.474 1.00 34.57 629 HIS A C 1
ATOM 1182 O O . HIS A 1 148 ? 11.422 10.567 3.278 1.00 35.86 629 HIS A O 1
ATOM 1189 N N . ALA A 1 149 ? 9.600 9.327 2.839 1.00 33.60 630 ALA A N 1
ATOM 1190 C CA . ALA A 1 149 ? 9.400 8.973 4.235 1.00 35.25 630 ALA A CA 1
ATOM 1191 C C . ALA A 1 149 ? 10.561 8.143 4.773 1.00 34.17 630 ALA A C 1
ATOM 1192 O O . ALA A 1 149 ? 11.119 8.462 5.816 1.00 33.16 630 ALA A O 1
ATOM 1194 N N . ALA A 1 150 ? 10.917 7.090 4.045 1.00 34.70 631 ALA A N 1
ATOM 1195 C CA . ALA A 1 150 ? 11.989 6.190 4.455 1.00 36.95 631 ALA A CA 1
ATOM 1196 C C . ALA A 1 150 ? 13.332 6.896 4.603 1.00 38.62 631 ALA A C 1
ATOM 1197 O O . ALA A 1 150 ? 13.989 6.776 5.639 1.00 39.43 631 ALA A O 1
ATOM 1199 N N . LEU A 1 151 ? 13.749 7.628 3.575 1.00 36.69 632 LEU A N 1
ATOM 1200 C CA . LEU A 1 151 ? 15.020 8.330 3.661 1.00 36.19 632 LEU A CA 1
ATOM 1201 C C . LEU A 1 151 ? 15.027 9.298 4.840 1.00 36.38 632 LEU A C 1
ATOM 1202 O O . LEU A 1 151 ? 16.029 9.401 5.556 1.00 37.84 632 LEU A O 1
ATOM 1207 N N . ALA A 1 152 ? 13.914 9.999 5.052 1.00 34.49 633 ALA A N 1
ATOM 1208 C CA . ALA A 1 152 ? 13.828 10.959 6.150 1.00 36.44 633 ALA A CA 1
ATOM 1209 C C . ALA A 1 152 ? 14.076 10.298 7.504 1.00 39.09 633 ALA A C 1
ATOM 1210 O O . ALA A 1 152 ? 14.776 10.850 8.359 1.00 37.94 633 ALA A O 1
ATOM 1212 N N . PHE A 1 153 ? 13.499 9.122 7.715 1.00 40.34 634 PHE A N 1
ATOM 1213 C CA . PHE A 1 153 ? 13.721 8.452 8.984 1.00 42.86 634 PHE A CA 1
ATOM 1214 C C . PHE A 1 153 ? 15.130 7.892 9.079 1.00 43.19 634 PHE A C 1
ATOM 1215 O O . PHE A 1 153 ? 15.713 7.874 10.161 1.00 45.21 634 PHE A O 1
ATOM 1223 N N . GLN A 1 154 ? 15.683 7.461 7.949 1.00 41.95 635 GLN A N 1
ATOM 1224 C CA . GLN A 1 154 ? 17.041 6.932 7.937 1.00 44.95 635 GLN A CA 1
ATOM 1225 C C . GLN A 1 154 ? 18.033 8.028 8.320 1.00 45.97 635 GLN A C 1
ATOM 1226 O O . GLN A 1 154 ? 18.938 7.802 9.123 1.00 45.70 635 GLN A O 1
ATOM 1232 N N . LEU A 1 155 ? 17.855 9.218 7.744 1.00 45.39 636 LEU A N 1
ATOM 1233 C CA . LEU A 1 155 ? 18.743 10.349 8.019 1.00 44.96 636 LEU A CA 1
ATOM 1234 C C . LEU A 1 155 ? 18.574 10.858 9.444 1.00 45.22 636 LEU A C 1
ATOM 1235 O O . LEU A 1 155 ? 19.537 11.277 10.084 1.00 45.58 636 LEU A O 1
ATOM 1240 N N . THR A 1 156 ? 17.341 10.829 9.932 1.00 45.56 637 THR A N 1
ATOM 1241 C CA . THR A 1 156 ? 17.031 11.320 11.268 1.00 47.69 637 THR A CA 1
ATOM 1242 C C . THR A 1 156 ? 17.580 10.463 12.399 1.00 49.47 637 THR A C 1
ATOM 1243 O O . THR A 1 156 ? 18.274 10.959 13.283 1.00 49.25 637 THR A O 1
ATOM 1247 N N . THR A 1 157 ? 17.260 9.175 12.365 1.00 51.43 638 THR A N 1
ATOM 1248 C CA . THR A 1 157 ? 17.687 8.253 13.408 1.00 53.51 638 THR A CA 1
ATOM 1249 C C . THR A 1 157 ? 19.030 7.575 13.146 1.00 56.31 638 THR A C 1
ATOM 1250 O O . THR A 1 157 ? 19.504 6.792 13.970 1.00 58.63 638 THR A O 1
ATOM 1254 N N . GLY A 1 158 ? 19.644 7.876 12.006 1.00 58.42 639 GLY A N 1
ATOM 1255 C CA . GLY A 1 158 ? 20.924 7.271 11.677 1.00 60.09 639 GLY A CA 1
ATOM 1256 C C . GLY A 1 158 ? 22.112 7.964 12.320 1.00 62.23 639 GLY A C 1
ATOM 1257 O O . GLY A 1 158 ? 23.223 7.429 12.323 1.00 63.03 639 GLY A O 1
ATOM 1258 N N . ASP A 1 1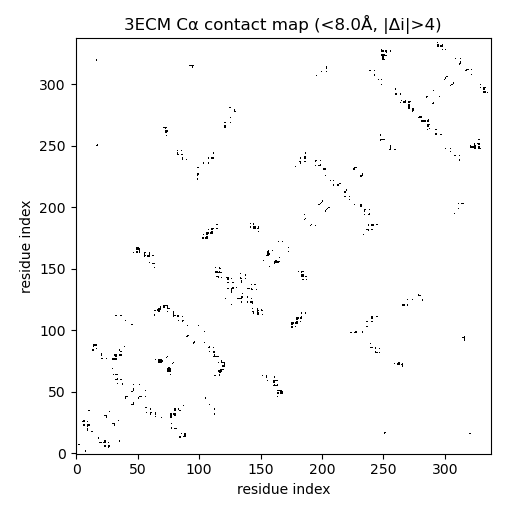59 ? 21.880 9.156 12.863 1.00 63.09 640 ASP A N 1
ATOM 1259 C CA . ASP A 1 159 ? 22.927 9.939 13.513 1.00 63.52 640 ASP A CA 1
ATOM 1260 C C . ASP A 1 159 ? 22.353 10.621 14.754 1.00 64.91 640 ASP A C 1
ATOM 1261 O O . ASP A 1 159 ? 21.403 11.402 14.662 1.00 65.13 640 ASP A O 1
ATOM 1266 N N . ASP A 1 160 ? 22.941 10.319 15.909 1.00 64.79 641 ASP A N 1
ATOM 1267 C CA . ASP A 1 160 ? 22.502 10.869 17.188 1.00 65.26 641 ASP A CA 1
ATOM 1268 C C . ASP A 1 160 ? 22.228 12.368 17.217 1.00 64.72 641 ASP A C 1
ATOM 1269 O O . ASP A 1 160 ? 21.210 12.802 17.754 1.00 64.98 641 ASP A O 1
ATOM 1274 N N . LYS A 1 161 ? 23.127 13.165 16.653 1.00 64.79 642 LYS A N 1
ATOM 1275 C CA . LYS A 1 161 ? 22.929 14.608 16.674 1.00 64.87 642 LYS A CA 1
ATOM 1276 C C . LYS A 1 161 ? 21.842 15.125 15.741 1.00 62.87 642 LYS A C 1
ATOM 1277 O O . LYS A 1 161 ? 21.496 16.302 15.795 1.00 63.02 642 LYS A O 1
ATOM 1283 N N . CYS A 1 162 ? 21.297 14.249 14.901 1.00 61.79 643 CYS A N 1
ATOM 1284 C CA . CYS A 1 162 ? 20.229 14.636 13.974 1.00 61.71 643 CYS A CA 1
ATOM 1285 C C . CYS A 1 162 ? 18.879 14.100 14.442 1.00 61.06 643 CYS A C 1
ATOM 1286 O O . CYS A 1 162 ? 17.827 14.650 14.108 1.00 60.34 643 CYS A O 1
ATOM 1289 N N . ASN A 1 163 ? 18.919 13.026 15.223 1.00 60.47 644 ASN A N 1
ATOM 1290 C CA . ASN A 1 163 ? 17.706 12.391 15.721 1.00 59.71 644 ASN A CA 1
ATOM 1291 C C . ASN A 1 163 ? 16.891 13.252 16.682 1.00 58.39 644 ASN A C 1
ATOM 1292 O O . ASN A 1 163 ? 17.119 13.238 17.892 1.00 58.84 644 ASN A O 1
ATOM 1297 N N . ILE A 1 164 ? 15.925 13.985 16.140 1.00 56.33 645 ILE A N 1
ATOM 1298 C CA . ILE A 1 164 ? 15.067 14.838 16.950 1.00 53.44 645 ILE A CA 1
ATOM 1299 C C . ILE A 1 164 ? 14.058 14.008 17.736 1.00 52.05 645 ILE A C 1
ATOM 1300 O O . ILE A 1 164 ? 13.295 14.546 18.533 1.00 50.22 645 ILE A O 1
ATOM 1305 N N . PHE A 1 165 ? 14.052 12.699 17.504 1.00 53.07 646 PHE A N 1
ATOM 1306 C CA . PHE A 1 165 ? 13.129 11.804 18.199 1.00 54.88 646 PHE A CA 1
ATOM 1307 C C . PHE A 1 165 ? 13.823 11.039 19.329 1.00 57.38 646 PHE A C 1
ATOM 1308 O O . PHE A 1 165 ? 13.184 10.273 20.051 1.00 56.77 646 PHE A O 1
ATOM 1316 N N . LYS A 1 166 ? 15.128 11.250 19.471 1.00 59.78 647 LYS A N 1
ATOM 1317 C CA . LYS A 1 166 ? 15.937 10.575 20.485 1.00 63.19 647 LYS A CA 1
ATOM 1318 C C . LYS A 1 166 ? 15.359 10.536 21.902 1.00 63.76 647 LYS A C 1
ATOM 1319 O O . LYS A 1 166 ? 15.341 9.483 22.538 1.00 64.50 647 LYS A O 1
ATOM 1325 N N . ASN A 1 167 ? 14.891 11.679 22.394 1.00 64.64 648 ASN A N 1
ATOM 1326 C CA . ASN A 1 167 ? 14.355 11.755 23.748 1.00 66.00 648 ASN A CA 1
ATOM 1327 C C . ASN A 1 167 ? 12.847 11.538 23.887 1.00 66.45 648 ASN A C 1
ATOM 1328 O O . ASN A 1 167 ? 12.205 12.163 24.731 1.00 67.00 648 ASN A O 1
ATOM 1333 N N . MET A 1 168 ? 12.286 10.648 23.072 1.00 66.86 649 MET A N 1
ATOM 1334 C CA . MET A 1 168 ? 10.853 10.354 23.131 1.00 67.47 649 MET A CA 1
ATOM 1335 C C . MET A 1 168 ? 10.579 8.982 23.736 1.00 68.13 649 MET A C 1
ATOM 1336 O O . MET A 1 168 ? 11.461 8.122 23.779 1.00 68.28 649 MET A O 1
ATOM 1341 N N . GLU A 1 169 ? 9.350 8.781 24.201 1.00 69.23 650 GLU A N 1
ATOM 1342 C CA . GLU A 1 169 ? 8.956 7.499 24.769 1.00 71.16 650 GLU A CA 1
ATOM 1343 C C . GLU A 1 169 ? 8.495 6.636 23.604 1.00 71.05 650 GLU A C 1
ATOM 1344 O O . GLU A 1 169 ? 7.658 7.062 22.809 1.00 70.57 650 GLU A O 1
ATOM 1350 N N . ARG A 1 170 ? 9.043 5.430 23.507 1.00 71.06 651 ARG A N 1
ATOM 1351 C CA . ARG A 1 170 ? 8.706 4.513 22.426 1.00 72.61 651 ARG A CA 1
ATOM 1352 C C . ARG A 1 170 ? 7.266 4.613 21.926 1.00 71.51 651 ARG A C 1
ATOM 1353 O O . ARG A 1 170 ? 7.030 4.638 20.720 1.00 71.20 651 ARG A O 1
ATOM 1361 N N . ASN A 1 171 ? 6.308 4.675 22.846 1.00 70.50 652 ASN A N 1
ATOM 1362 C CA . ASN A 1 171 ? 4.899 4.762 22.473 1.00 68.60 652 ASN A CA 1
ATOM 1363 C C . ASN A 1 171 ? 4.552 6.045 21.732 1.00 66.68 652 ASN A C 1
ATOM 1364 O O . ASN A 1 171 ? 4.009 6.002 20.627 1.00 65.31 652 ASN A O 1
ATOM 1369 N N . ASP A 1 172 ? 4.851 7.183 22.346 1.00 64.05 653 ASP A N 1
ATOM 1370 C CA . ASP A 1 172 ? 4.567 8.468 21.725 1.00 62.25 653 ASP A CA 1
ATOM 1371 C C . ASP A 1 172 ? 5.249 8.556 20.369 1.00 60.50 653 ASP A C 1
ATOM 1372 O O . ASP A 1 172 ? 4.661 9.032 19.398 1.00 59.56 653 ASP A O 1
ATOM 1377 N N . TYR A 1 173 ? 6.494 8.094 20.307 1.00 58.44 654 TYR A N 1
ATOM 1378 C CA . TYR A 1 173 ? 7.247 8.122 19.064 1.00 56.62 654 TYR A CA 1
ATOM 1379 C C . TYR A 1 173 ? 6.557 7.277 18.005 1.00 56.47 654 TYR A C 1
ATOM 1380 O O . TYR A 1 173 ? 6.404 7.706 16.863 1.00 56.82 654 TYR A O 1
ATOM 1389 N N . ARG A 1 174 ? 6.154 6.070 18.387 1.00 55.04 655 ARG A N 1
ATOM 1390 C CA . ARG A 1 174 ? 5.472 5.165 17.473 1.00 54.42 655 ARG A CA 1
ATOM 1391 C C . ARG A 1 174 ? 4.239 5.822 16.875 1.00 52.38 655 ARG A C 1
ATOM 1392 O O . ARG A 1 174 ? 3.975 5.693 15.684 1.00 50.49 655 ARG A O 1
ATOM 1400 N N . THR A 1 175 ? 3.486 6.522 17.717 1.00 50.61 656 THR A N 1
ATOM 1401 C CA . THR A 1 175 ? 2.278 7.207 17.283 1.00 48.97 656 THR A CA 1
ATOM 1402 C C . THR A 1 175 ? 2.632 8.361 16.344 1.00 47.10 656 THR A C 1
ATOM 1403 O O . THR A 1 175 ? 1.958 8.576 15.344 1.00 46.07 656 THR A O 1
ATOM 1407 N N . LEU A 1 176 ? 3.695 9.091 16.670 1.00 45.28 657 LEU A N 1
ATOM 1408 C CA . LEU A 1 176 ? 4.130 10.220 15.852 1.00 45.88 657 LEU A CA 1
ATOM 1409 C C . LEU A 1 176 ? 4.685 9.742 14.512 1.00 45.05 657 LEU A C 1
ATOM 1410 O O . LEU A 1 176 ? 4.420 10.341 13.475 1.00 45.52 657 LEU A O 1
ATOM 1415 N N . ARG A 1 177 ? 5.443 8.651 14.538 1.00 44.47 658 ARG A N 1
ATOM 1416 C CA . ARG A 1 177 ? 6.031 8.086 13.331 1.00 42.82 658 ARG A CA 1
ATOM 1417 C C . ARG A 1 177 ? 4.955 7.621 12.346 1.00 42.73 658 ARG A C 1
ATOM 1418 O O . ARG A 1 177 ? 5.044 7.883 11.145 1.00 40.94 658 ARG A O 1
ATOM 1426 N N . GLN A 1 178 ? 3.942 6.929 12.854 1.00 41.68 659 GLN A N 1
ATOM 1427 C CA . GLN A 1 178 ? 2.863 6.447 12.002 1.00 42.22 659 GLN A CA 1
ATOM 1428 C C . GLN A 1 178 ? 2.098 7.623 11.394 1.00 40.73 659 GLN A C 1
ATOM 1429 O O . GLN A 1 178 ? 1.692 7.570 10.236 1.00 40.02 659 GLN A O 1
ATOM 1435 N N . GLY A 1 179 ? 1.904 8.672 12.188 1.00 39.01 660 GLY A N 1
ATOM 1436 C CA . GLY A 1 179 ? 1.198 9.854 11.723 1.00 40.16 660 GLY A CA 1
ATOM 1437 C C . GLY A 1 179 ? 1.963 10.592 10.636 1.00 39.01 660 GLY A C 1
ATOM 1438 O O . GLY A 1 179 ? 1.379 11.066 9.667 1.00 38.32 660 GLY A O 1
ATOM 1439 N N . ILE A 1 180 ? 3.276 10.698 10.799 1.00 38.50 661 ILE A N 1
ATOM 1440 C CA . ILE A 1 180 ? 4.111 11.365 9.804 1.00 38.03 661 ILE A CA 1
ATOM 1441 C C . ILE A 1 180 ? 4.103 10.567 8.510 1.00 37.36 661 ILE A C 1
ATOM 1442 O O . ILE A 1 180 ? 3.919 11.124 7.427 1.00 38.73 661 ILE A O 1
ATOM 1447 N N . ILE A 1 181 ? 4.303 9.260 8.625 1.00 35.60 662 ILE A N 1
ATOM 1448 C CA . ILE A 1 181 ? 4.321 8.393 7.459 1.00 35.29 662 ILE A CA 1
ATOM 1449 C C . ILE A 1 181 ? 3.008 8.480 6.677 1.00 35.29 662 ILE A C 1
ATOM 1450 O O . ILE A 1 181 ? 3.009 8.574 5.452 1.00 32.32 662 ILE A O 1
ATOM 1455 N N . ASP A 1 182 ? 1.889 8.441 7.392 1.00 35.30 663 ASP A N 1
ATOM 1456 C CA . ASP A 1 182 ? 0.582 8.503 6.750 1.00 35.69 663 ASP A CA 1
ATOM 1457 C C . ASP A 1 182 ? 0.422 9.786 5.925 1.00 35.27 663 ASP A C 1
ATOM 1458 O O . ASP A 1 182 ? -0.029 9.746 4.779 1.00 34.91 663 ASP A O 1
ATOM 1463 N N . MET A 1 183 ? 0.804 10.923 6.496 1.00 34.54 664 MET A N 1
ATOM 1464 C CA . MET A 1 183 ? 0.684 12.181 5.771 1.00 36.48 664 MET A CA 1
ATOM 1465 C C . MET A 1 183 ? 1.579 12.212 4.529 1.00 36.13 664 MET A C 1
ATOM 1466 O O . MET A 1 183 ? 1.150 12.657 3.461 1.00 35.31 664 MET A O 1
ATOM 1471 N N . VAL A 1 184 ? 2.809 11.720 4.651 1.00 33.56 665 VAL A N 1
ATOM 1472 C CA . VAL A 1 184 ? 3.706 11.710 3.504 1.00 32.86 665 VAL A CA 1
ATOM 1473 C C . VAL A 1 184 ? 3.155 10.829 2.382 1.00 34.90 665 VAL A C 1
ATOM 1474 O O . VAL A 1 184 ? 3.196 11.212 1.208 1.00 30.83 665 VAL A O 1
ATOM 1478 N N . LEU A 1 185 ? 2.644 9.648 2.735 1.00 32.05 666 LEU A N 1
ATOM 1479 C CA . LEU A 1 185 ? 2.099 8.744 1.729 1.00 33.38 666 LEU A CA 1
ATOM 1480 C C . LEU A 1 185 ? 0.832 9.298 1.091 1.00 32.21 666 LEU A C 1
ATOM 1481 O O . LEU A 1 185 ? 0.527 8.987 -0.058 1.00 30.82 666 LEU A O 1
ATOM 1486 N N . ALA A 1 186 ? 0.106 10.117 1.842 1.00 30.96 667 ALA A N 1
ATOM 1487 C CA . ALA A 1 186 ? -1.129 10.717 1.361 1.00 32.61 667 ALA A CA 1
ATOM 1488 C C . ALA A 1 186 ? -0.899 11.745 0.251 1.00 32.80 667 ALA A C 1
ATOM 1489 O O . ALA A 1 186 ? -1.858 12.190 -0.385 1.00 31.78 667 ALA A O 1
ATOM 1491 N N . THR A 1 187 ? 0.356 12.121 0.013 1.00 33.99 668 THR A N 1
ATOM 1492 C CA . THR A 1 187 ? 0.657 13.098 -1.035 1.00 33.83 668 THR A CA 1
ATOM 1493 C C . THR A 1 187 ? 0.781 12.467 -2.421 1.00 35.48 668 THR A C 1
ATOM 1494 O O . THR A 1 187 ? 0.956 13.179 -3.407 1.00 36.40 668 THR A O 1
ATOM 1498 N N . GLU A 1 188 ? 0.720 11.139 -2.502 1.00 35.16 669 GLU A N 1
ATOM 1499 C CA . GLU A 1 188 ? 0.794 10.475 -3.799 1.00 38.37 669 GLU A CA 1
ATOM 1500 C C . GLU A 1 188 ? -0.499 10.812 -4.550 1.00 38.38 669 GLU A C 1
ATOM 1501 O O . GLU A 1 188 ? -1.597 10.492 -4.081 1.00 34.95 669 GLU A O 1
ATOM 1507 N N . MET A 1 189 ? -0.374 11.437 -5.720 1.00 40.09 670 MET A N 1
ATOM 1508 C CA . MET A 1 189 ? -1.555 11.863 -6.474 1.00 42.49 670 MET A CA 1
ATOM 1509 C C . MET A 1 189 ? -2.530 10.817 -7.010 1.00 41.82 670 MET A C 1
ATOM 1510 O O . MET A 1 189 ? -3.709 11.117 -7.171 1.00 40.25 670 MET A O 1
ATOM 1515 N N . THR A 1 190 ? -2.068 9.601 -7.277 1.00 42.83 671 THR A N 1
ATOM 1516 C CA . THR A 1 190 ? -2.973 8.575 -7.778 1.00 44.19 671 THR A CA 1
ATOM 1517 C C . THR A 1 190 ? -4.142 8.387 -6.818 1.00 43.29 671 THR A C 1
ATOM 1518 O O . THR A 1 190 ? -5.230 7.978 -7.219 1.00 42.12 671 THR A O 1
ATOM 1522 N N . LYS A 1 191 ? -3.922 8.698 -5.549 1.00 43.13 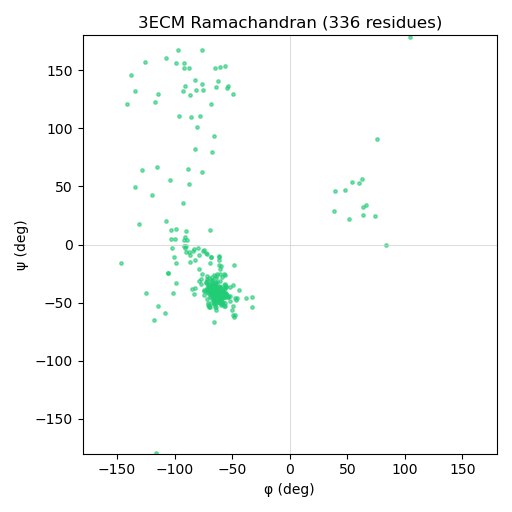672 LYS A N 1
ATOM 1523 C CA . LYS A 1 191 ? -4.973 8.554 -4.548 1.00 43.26 672 LYS A CA 1
ATOM 1524 C C . LYS A 1 191 ? -5.687 9.866 -4.234 1.00 41.35 672 LYS A C 1
ATOM 1525 O O . LYS A 1 191 ? -6.434 9.955 -3.255 1.00 41.54 672 LYS A O 1
ATOM 1531 N N . HIS A 1 192 ? -5.477 10.874 -5.075 1.00 38.29 673 HIS A N 1
ATOM 1532 C CA . HIS A 1 192 ? -6.089 12.185 -4.859 1.00 36.87 673 HIS A CA 1
ATOM 1533 C C . HIS A 1 192 ? -7.582 12.183 -4.560 1.00 37.15 673 HIS A C 1
ATOM 1534 O O . HIS A 1 192 ? -8.011 12.632 -3.497 1.00 37.61 673 HIS A O 1
ATOM 1541 N N . PHE A 1 193 ? -8.375 11.700 -5.510 1.00 38.11 674 PHE A N 1
ATOM 1542 C CA . PHE A 1 193 ? -9.819 11.695 -5.340 1.00 39.13 674 PHE A CA 1
ATOM 1543 C C . PHE A 1 193 ? -10.291 10.811 -4.194 1.00 40.30 674 PHE A C 1
ATOM 1544 O O . PHE A 1 193 ? -11.276 11.126 -3.526 1.00 40.76 674 PHE A O 1
ATOM 1552 N N . GLU A 1 194 ? -9.586 9.711 -3.957 1.00 40.27 675 GLU A N 1
ATOM 1553 C CA . GLU A 1 194 ? -9.939 8.822 -2.856 1.00 41.88 675 GLU A CA 1
ATOM 1554 C C . GLU A 1 194 ? -9.882 9.621 -1.547 1.00 40.22 675 GLU A C 1
ATOM 1555 O O . GLU A 1 194 ? -10.834 9.627 -0.767 1.00 37.52 675 GLU A O 1
ATOM 1561 N N . HIS A 1 195 ? -8.766 10.314 -1.322 1.00 39.69 676 HIS A N 1
ATOM 1562 C CA . HIS A 1 195 ? -8.598 11.101 -0.103 1.00 38.97 676 HIS A CA 1
ATOM 1563 C C . HIS A 1 195 ? -9.578 12.257 0.002 1.00 39.83 676 HIS A C 1
ATOM 1564 O O . HIS A 1 195 ? -10.127 12.517 1.077 1.00 38.67 676 HIS A O 1
ATOM 1571 N N . VAL A 1 196 ? -9.797 12.954 -1.109 1.00 37.66 677 VAL A N 1
ATOM 1572 C CA . VAL A 1 196 ? -10.721 14.080 -1.117 1.00 35.79 677 VAL A CA 1
ATOM 1573 C C . VAL A 1 196 ? -12.154 13.613 -0.859 1.00 38.40 677 VAL A C 1
ATOM 1574 O O . VAL A 1 196 ? -12.852 14.181 -0.021 1.00 36.37 677 VAL A O 1
ATOM 1578 N N . ASN A 1 197 ? -12.593 12.582 -1.578 1.00 38.96 678 ASN A N 1
ATOM 1579 C CA . ASN A 1 197 ? -13.953 12.077 -1.397 1.00 40.69 678 ASN A CA 1
ATOM 1580 C C . ASN A 1 197 ? -14.212 11.573 0.019 1.00 40.67 678 ASN A C 1
ATOM 1581 O O . ASN A 1 197 ? -15.307 11.757 0.553 1.00 40.41 678 ASN A O 1
ATOM 1586 N N . LYS A 1 198 ? -13.213 10.942 0.634 1.00 40.83 679 LYS A N 1
ATOM 1587 C CA . LYS A 1 198 ? -13.378 10.456 2.001 1.00 41.68 679 LYS A CA 1
ATOM 1588 C C . LYS A 1 198 ? -13.526 11.638 2.953 1.00 40.49 679 LYS A C 1
ATOM 1589 O O . LYS A 1 198 ? -14.290 11.577 3.918 1.00 40.67 679 LYS A O 1
ATOM 1595 N N . PHE A 1 199 ? -12.793 12.713 2.680 1.00 38.04 680 PHE A N 1
ATOM 1596 C CA . PHE A 1 199 ? -12.866 13.908 3.511 1.00 37.37 680 PHE A CA 1
ATOM 1597 C C . PHE A 1 199 ? -14.262 14.508 3.399 1.00 37.74 680 PHE A C 1
ATOM 1598 O O . PHE A 1 199 ? -14.873 14.885 4.399 1.00 39.46 680 PHE A O 1
ATOM 1606 N N . VAL A 1 200 ? -14.762 14.606 2.172 1.00 36.79 681 VAL A N 1
ATOM 1607 C CA . VAL A 1 200 ? -16.088 15.161 1.945 1.00 36.79 681 VAL A CA 1
ATOM 1608 C C . VAL A 1 200 ? -17.179 14.297 2.586 1.00 38.79 681 VAL A C 1
ATOM 1609 O O . VAL A 1 200 ? -1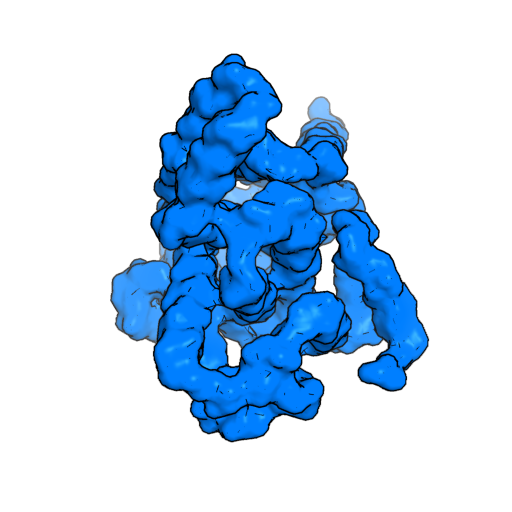8.065 14.811 3.264 1.00 37.46 681 VAL A O 1
ATOM 1613 N N . ASN A 1 201 ? -17.098 12.984 2.375 1.00 39.79 682 ASN A N 1
ATOM 1614 C CA . ASN A 1 201 ? -18.098 12.055 2.897 1.00 42.54 682 ASN A CA 1
ATOM 1615 C C . ASN A 1 201 ? -18.103 11.842 4.410 1.00 44.28 682 ASN A C 1
ATOM 1616 O O . ASN A 1 201 ? -19.166 11.653 5.003 1.00 44.54 682 ASN A O 1
ATOM 1621 N N . SER A 1 202 ? -16.930 11.878 5.033 1.00 45.10 683 SER A N 1
ATOM 1622 C CA . SER A 1 202 ? -16.832 11.658 6.475 1.00 46.37 683 SER A CA 1
ATOM 1623 C C . SER A 1 202 ? -16.739 12.926 7.309 1.00 46.56 683 SER A C 1
ATOM 1624 O O . SER A 1 202 ? -16.955 12.891 8.523 1.00 47.09 683 SER A O 1
ATOM 1627 N N . ILE A 1 203 ? -16.427 14.046 6.670 1.00 45.63 684 ILE A N 1
ATOM 1628 C CA . ILE A 1 203 ? -16.294 15.293 7.405 1.00 44.24 684 ILE A CA 1
ATOM 1629 C C . ILE A 1 203 ? -17.279 16.390 7.010 1.00 43.27 684 ILE A C 1
ATOM 1630 O O . ILE A 1 203 ? -18.123 16.780 7.815 1.00 41.46 684 ILE A O 1
ATOM 1635 N N . ASN A 1 204 ? -17.188 16.888 5.780 1.00 41.65 685 ASN A N 1
ATOM 1636 C CA . ASN A 1 204 ? -18.090 17.954 5.362 1.00 41.15 685 ASN A CA 1
ATOM 1637 C C . ASN A 1 204 ? -19.578 17.608 5.353 1.00 41.56 685 ASN A C 1
ATOM 1638 O O . ASN A 1 204 ? -20.388 18.385 5.850 1.00 40.18 685 ASN A O 1
ATOM 1643 N N . LYS A 1 205 ? -19.948 16.460 4.799 1.00 42.78 686 LYS A N 1
ATOM 1644 C CA . LYS A 1 205 ? -21.364 16.101 4.756 1.00 45.97 686 LYS A CA 1
ATOM 1645 C C . LYS A 1 205 ? -21.953 15.881 6.148 1.00 47.02 686 LYS A C 1
ATOM 1646 O O . LYS A 1 205 ? -22.962 16.490 6.499 1.00 47.97 686 LYS A O 1
ATOM 1652 N N . PRO A 1 206 ? -21.334 15.010 6.961 1.00 48.57 687 PRO A N 1
ATOM 1653 C CA . PRO A 1 206 ? -21.883 14.791 8.302 1.00 49.71 687 PRO A CA 1
ATOM 1654 C C . PRO A 1 206 ? -21.958 16.093 9.099 1.00 50.99 687 PRO A C 1
ATOM 1655 O O . PRO A 1 206 ? -22.953 16.364 9.767 1.00 51.86 687 PRO A O 1
ATOM 1659 N N . LEU A 1 207 ? -20.904 16.901 9.014 1.00 51.43 688 LEU A N 1
ATOM 1660 C CA . LEU A 1 207 ? -20.849 18.171 9.731 1.00 52.66 688 LEU A CA 1
ATOM 1661 C C . LEU A 1 207 ? -21.948 19.129 9.286 1.00 54.75 688 LEU A C 1
ATOM 1662 O O . LEU A 1 207 ? -22.527 19.843 10.105 1.00 56.25 688 LEU A O 1
ATOM 1667 N N . ALA A 1 208 ? -22.229 19.152 7.989 1.00 56.34 689 ALA A N 1
ATOM 1668 C CA . ALA A 1 208 ? -23.265 20.029 7.456 1.00 58.29 689 ALA A CA 1
ATOM 1669 C C . ALA A 1 208 ? -24.623 19.570 7.971 1.00 59.47 689 ALA A C 1
ATOM 1670 O O . ALA A 1 208 ? -25.515 20.382 8.215 1.00 60.14 689 ALA A O 1
ATOM 1672 N N . THR A 1 209 ? -24.769 18.259 8.132 1.00 61.11 690 THR A N 1
ATOM 1673 C CA . THR A 1 209 ? -26.013 17.685 8.625 1.00 62.88 690 THR A CA 1
ATOM 1674 C C . THR A 1 209 ? -26.263 18.116 10.069 1.00 64.40 690 THR A C 1
ATOM 1675 O O . THR A 1 209 ? -27.396 18.394 10.451 1.00 63.63 690 THR A O 1
ATOM 1679 N N . LEU A 1 210 ? -25.198 18.179 10.864 1.00 66.21 691 LEU A N 1
ATOM 1680 C CA . LEU A 1 210 ? -25.305 18.571 12.266 1.00 69.02 691 LEU A CA 1
ATOM 1681 C C . LEU A 1 210 ? -25.483 20.070 12.459 1.00 71.21 691 LEU A C 1
ATOM 1682 O O . LEU A 1 210 ? -26.172 20.506 13.382 1.00 71.76 691 LEU A O 1
ATOM 1687 N N . GLU A 1 211 ? -24.858 20.859 11.592 1.00 74.17 692 GLU A N 1
ATOM 1688 C CA . GLU A 1 211 ? -24.951 22.310 11.692 1.00 76.89 692 GLU A CA 1
ATOM 1689 C C . GLU A 1 211 ? -26.344 22.821 11.350 1.00 79.02 692 GLU A C 1
ATOM 1690 O O . GLU A 1 211 ? -26.545 24.020 11.163 1.00 79.31 692 GLU A O 1
ATOM 1696 N N . GLU A 1 212 ? -27.306 21.908 11.267 1.00 81.65 693 GLU A N 1
ATOM 1697 C CA . GLU A 1 212 ? -28.680 22.284 10.964 1.00 84.18 693 GLU A CA 1
ATOM 1698 C C . GLU A 1 212 ? -29.455 22.352 12.276 1.00 85.07 693 GLU A C 1
ATOM 1699 O O . GLU A 1 212 ? -30.367 23.164 12.431 1.00 85.04 693 GLU A O 1
ATOM 1705 N N . ASN A 1 213 ? -29.076 21.490 13.216 1.00 86.18 694 ASN A N 1
ATOM 1706 C CA . ASN A 1 213 ? -29.726 21.426 14.519 1.00 87.01 694 ASN A CA 1
ATOM 1707 C C . ASN A 1 213 ? -29.577 22.738 15.279 1.00 87.97 694 ASN A C 1
ATOM 1708 O O . ASN A 1 213 ? -30.254 22.965 16.282 1.00 88.17 694 ASN A O 1
ATOM 1713 N N . GLY A 1 214 ? -28.688 23.600 14.797 1.00 88.62 695 GLY A N 1
ATOM 1714 C CA . GLY A 1 214 ? -28.479 24.877 15.450 1.00 89.79 695 GLY A CA 1
ATOM 1715 C C . GLY A 1 214 ? -27.201 24.924 16.263 1.00 90.80 695 GLY A C 1
ATOM 1716 O O . GLY A 1 214 ? -26.469 23.936 16.352 1.00 90.46 695 GLY A O 1
ATOM 1717 N N . GLU A 1 215 ? -26.936 26.080 16.861 1.00 91.51 696 GLU A N 1
ATOM 1718 C CA . GLU A 1 215 ? -25.739 26.275 17.668 1.00 92.41 696 GLU A CA 1
ATOM 1719 C C . GLU A 1 215 ? -25.966 25.867 19.118 1.00 92.72 696 GLU A C 1
ATOM 1720 O O . GLU A 1 215 ? -25.689 26.634 20.039 1.00 93.20 696 GLU A O 1
ATOM 1726 N N . THR A 1 216 ? -26.472 24.656 19.315 1.00 92.85 697 THR A N 1
ATOM 1727 C CA . THR A 1 216 ? -26.728 24.155 20.658 1.00 92.84 697 THR A CA 1
ATOM 1728 C C . THR A 1 216 ? -25.413 23.745 21.308 1.00 92.80 697 THR A C 1
ATOM 1729 O O . THR A 1 216 ? -24.558 23.138 20.663 1.00 92.31 697 THR A O 1
ATOM 1733 N N . ASP A 1 217 ? -25.250 24.089 22.581 1.00 93.04 698 ASP A N 1
ATOM 1734 C CA . ASP A 1 217 ? -24.040 23.735 23.311 1.00 93.15 698 ASP A CA 1
ATOM 1735 C C . ASP A 1 217 ? -23.930 22.217 23.329 1.00 92.56 698 ASP A C 1
ATOM 1736 O O . ASP A 1 217 ? -22.834 21.654 23.329 1.00 92.08 698 ASP A O 1
ATOM 1741 N N . LYS A 1 218 ? -25.087 21.564 23.337 1.00 91.70 699 LYS A N 1
ATOM 1742 C CA . LYS A 1 218 ? -25.155 20.112 23.344 1.00 91.19 699 LYS A CA 1
ATOM 1743 C C . LYS A 1 218 ? -24.905 19.612 21.926 1.00 90.52 699 LYS A C 1
ATOM 1744 O O . LYS A 1 218 ? -24.528 18.458 21.715 1.00 90.65 699 LYS A O 1
ATOM 1750 N N . ASN A 1 219 ? -25.112 20.502 20.960 1.00 89.22 700 ASN A N 1
ATOM 1751 C CA . ASN A 1 219 ? -24.902 20.185 19.553 1.00 87.66 700 ASN A CA 1
ATOM 1752 C C . ASN A 1 219 ? -23.418 20.319 19.211 1.00 86.57 700 ASN A C 1
ATOM 1753 O O . ASN A 1 219 ? -22.875 19.529 18.440 1.00 86.21 700 ASN A O 1
ATOM 1758 N N . GLN A 1 220 ? -22.769 21.320 19.798 1.00 85.02 701 GLN A N 1
ATOM 1759 C CA . GLN A 1 220 ? -21.348 21.558 19.566 1.00 83.77 701 GLN A CA 1
ATOM 1760 C C . GLN A 1 220 ? -20.515 20.366 20.020 1.00 82.54 701 GLN A C 1
ATOM 1761 O O . GLN A 1 220 ? -19.617 19.918 19.308 1.00 82.00 701 GLN A O 1
ATOM 1767 N N . GLU A 1 221 ? -20.816 19.859 21.210 1.00 80.75 702 GLU A N 1
ATOM 1768 C CA . GLU A 1 221 ? -20.088 18.720 21.749 1.00 79.03 702 GLU A CA 1
ATOM 1769 C C . GLU A 1 221 ? -20.245 17.529 20.811 1.00 77.44 702 GLU A C 1
ATOM 1770 O O . GLU A 1 221 ? -19.316 16.746 20.628 1.00 76.69 702 GLU A O 1
ATOM 1776 N N . VAL A 1 222 ? -21.427 17.399 20.217 1.00 75.54 703 VAL A N 1
ATOM 1777 C CA . VAL A 1 222 ? -21.690 16.310 19.283 1.00 74.21 703 VAL A CA 1
ATOM 1778 C C . VAL A 1 222 ? -20.746 16.449 18.090 1.00 73.13 703 VAL A C 1
ATOM 1779 O O . VAL A 1 222 ? -20.200 15.463 17.596 1.00 72.85 703 VAL A O 1
ATOM 1783 N N . ILE A 1 223 ? -20.563 17.684 17.636 1.00 71.79 704 ILE A N 1
ATOM 1784 C CA . ILE A 1 223 ? -19.682 17.970 16.513 1.00 70.81 704 ILE A CA 1
ATOM 1785 C C . ILE A 1 223 ? -18.228 17.777 16.934 1.00 70.47 704 ILE A C 1
ATOM 1786 O O . ILE A 1 223 ? -17.463 17.088 16.260 1.00 70.02 704 ILE A O 1
ATOM 1791 N N . ASN A 1 224 ? -17.853 18.385 18.054 1.00 70.64 705 ASN A N 1
ATOM 1792 C CA . ASN A 1 224 ? -16.491 18.270 18.564 1.00 71.33 705 ASN A CA 1
ATOM 1793 C C . ASN A 1 224 ? -16.121 16.804 18.739 1.00 70.82 705 ASN A C 1
ATOM 1794 O O . ASN A 1 224 ? -15.021 16.382 18.387 1.00 71.53 705 ASN A O 1
ATOM 1799 N N . THR A 1 225 ? -17.057 16.032 19.277 1.00 69.87 706 THR A N 1
ATOM 1800 C CA . THR A 1 225 ? -16.843 14.613 19.514 1.00 69.75 706 THR A CA 1
ATOM 1801 C C . THR A 1 225 ? -16.674 13.833 18.216 1.00 69.03 706 THR A C 1
ATOM 1802 O O . THR A 1 225 ? -15.816 12.957 18.115 1.00 69.60 706 THR A O 1
ATOM 1806 N N . MET A 1 226 ? -17.496 14.158 17.226 1.00 68.11 707 MET A N 1
ATOM 1807 C CA . MET A 1 226 ? -17.462 13.483 15.933 1.00 66.71 707 MET A CA 1
ATOM 1808 C C . MET A 1 226 ? -16.172 13.741 15.146 1.00 64.97 707 MET A C 1
ATOM 1809 O O . MET A 1 226 ? -15.589 12.817 14.579 1.00 65.05 707 MET A O 1
ATOM 1814 N N . LEU A 1 227 ? -15.720 14.991 15.134 1.00 62.82 708 LEU A N 1
ATOM 1815 C CA . LEU A 1 227 ? -14.518 15.371 14.394 1.00 61.76 708 LEU A CA 1
ATOM 1816 C C . LEU A 1 227 ? -13.198 15.023 15.068 1.00 61.52 708 LEU A C 1
ATOM 1817 O O . LEU A 1 227 ? -12.136 15.139 14.453 1.00 60.73 708 LEU A O 1
ATOM 1822 N N . ARG A 1 228 ? -13.252 14.593 16.323 1.00 61.04 709 ARG A N 1
ATOM 1823 C CA . ARG A 1 228 ? -12.026 14.269 17.038 1.00 59.38 709 ARG A CA 1
ATOM 1824 C C . ARG A 1 228 ? -11.670 12.795 17.110 1.00 58.36 709 ARG A C 1
ATOM 1825 O O . ARG A 1 228 ? -10.700 12.427 17.768 1.00 58.97 709 ARG A O 1
ATOM 1833 N N . THR A 1 229 ? -12.440 11.945 16.438 1.00 56.99 710 THR A N 1
ATOM 1834 C CA . THR A 1 229 ? -12.125 10.526 16.445 1.00 56.02 710 THR A CA 1
ATOM 1835 C C . THR A 1 229 ? -10.788 10.363 15.727 1.00 56.75 710 THR A C 1
ATOM 1836 O O . THR A 1 229 ? -10.430 11.173 14.867 1.00 55.64 710 THR A O 1
ATOM 1840 N N . PRO A 1 230 ? -10.024 9.323 16.081 1.00 55.51 711 PRO A N 1
ATOM 1841 C CA . PRO A 1 230 ? -8.730 9.088 15.444 1.00 55.08 711 PRO A CA 1
ATOM 1842 C C . PRO A 1 230 ? -8.865 8.985 13.928 1.00 54.66 711 PRO A C 1
ATOM 1843 O O . PRO A 1 230 ? -7.993 9.435 13.187 1.00 54.00 711 PRO A O 1
ATOM 1847 N N . GLU A 1 231 ? -9.968 8.397 13.474 1.00 53.56 712 GLU A N 1
ATOM 1848 C CA . GLU A 1 231 ? -10.209 8.226 12.047 1.00 53.70 712 GLU A CA 1
ATOM 1849 C C . GLU A 1 231 ? -10.360 9.561 11.327 1.00 52.45 712 GLU A C 1
ATOM 1850 O O . GLU A 1 231 ? -9.746 9.784 10.281 1.00 50.92 712 GLU A O 1
ATOM 1856 N N . ASN A 1 232 ? -11.175 10.448 11.888 1.00 50.12 713 ASN A N 1
ATOM 1857 C CA . ASN A 1 232 ? -11.401 11.743 11.272 1.00 48.96 713 ASN A CA 1
ATOM 1858 C C . ASN A 1 232 ? -10.212 12.683 11.395 1.00 48.03 713 ASN A C 1
ATOM 1859 O O . ASN A 1 232 ? -9.976 13.496 10.506 1.00 46.65 713 ASN A O 1
ATOM 1864 N N . ARG A 1 233 ? -9.460 12.584 12.486 1.00 48.34 714 ARG A N 1
ATOM 1865 C CA . ARG A 1 233 ? -8.288 13.436 12.631 1.00 47.40 714 ARG A CA 1
ATOM 1866 C C . ARG A 1 233 ? -7.291 13.058 11.536 1.00 45.31 714 ARG A C 1
ATOM 1867 O O . ARG A 1 233 ? -6.599 13.916 10.995 1.00 46.32 714 ARG A O 1
ATOM 1875 N N . THR A 1 234 ? -7.245 11.771 11.208 1.00 42.80 715 THR A N 1
ATOM 1876 C CA . THR A 1 234 ? -6.361 11.254 10.165 1.00 43.74 715 THR A CA 1
ATOM 1877 C C . THR A 1 234 ? -6.773 11.761 8.775 1.00 41.69 715 THR A C 1
ATOM 1878 O O . THR A 1 234 ? -5.922 12.077 7.938 1.00 40.27 715 THR A O 1
ATOM 1882 N N . LEU A 1 235 ? -8.081 11.823 8.536 1.00 39.62 716 LEU A N 1
ATOM 1883 C CA . LEU A 1 235 ? -8.607 12.293 7.259 1.00 38.80 716 LEU A CA 1
ATOM 1884 C C . LEU A 1 235 ? -8.391 13.791 7.135 1.00 37.15 716 LEU A C 1
ATOM 1885 O O . LEU A 1 235 ? -8.173 14.307 6.042 1.00 38.01 716 LEU A O 1
ATOM 1890 N N . ILE A 1 236 ? -8.473 14.491 8.258 1.00 35.28 717 ILE A N 1
ATOM 1891 C CA . ILE A 1 236 ? -8.271 15.927 8.256 1.00 35.87 717 ILE A CA 1
ATOM 1892 C C . ILE A 1 236 ? -6.799 16.236 7.999 1.00 35.73 717 ILE A C 1
ATOM 1893 O O . ILE A 1 236 ? -6.465 17.182 7.287 1.00 36.05 717 ILE A O 1
ATOM 1898 N N . LYS A 1 237 ? -5.924 15.436 8.593 1.00 36.21 718 LYS A N 1
ATOM 1899 C CA . LYS A 1 237 ? -4.491 15.621 8.423 1.00 35.65 718 LYS A CA 1
ATOM 1900 C C . LYS A 1 237 ? -4.109 15.335 6.984 1.00 34.14 718 LYS A C 1
ATOM 1901 O O . LYS A 1 237 ? -3.278 16.034 6.408 1.00 36.50 718 LYS A O 1
ATOM 1907 N N . ARG A 1 238 ? -4.719 14.306 6.401 1.00 32.71 719 ARG A N 1
ATOM 1908 C CA . ARG A 1 238 ? -4.429 13.953 5.020 1.00 32.74 719 ARG A CA 1
ATOM 1909 C C . ARG A 1 238 ? -4.860 15.101 4.113 1.00 33.07 719 ARG A C 1
ATOM 1910 O O . ARG A 1 238 ? -4.135 15.484 3.194 1.00 33.63 719 ARG A O 1
ATOM 1918 N N . MET A 1 239 ? -6.042 15.648 4.377 1.00 32.14 720 MET A N 1
ATOM 1919 C CA . MET A 1 239 ? -6.548 16.750 3.571 1.00 33.02 720 MET A CA 1
ATOM 1920 C C . MET A 1 239 ? -5.649 17.972 3.736 1.00 33.09 720 MET A C 1
ATOM 1921 O O . MET A 1 239 ? -5.333 18.656 2.760 1.00 31.98 720 MET A O 1
ATOM 1926 N N . LEU A 1 240 ? -5.221 18.230 4.972 1.00 32.93 721 LEU A N 1
ATOM 1927 C CA . LEU A 1 240 ? -4.367 19.385 5.261 1.00 32.44 721 LEU A CA 1
ATOM 1928 C C . LEU A 1 240 ? -3.040 19.380 4.504 1.00 32.15 721 LEU A C 1
ATOM 1929 O O . LEU A 1 240 ? -2.664 20.394 3.913 1.00 30.56 721 LEU A O 1
ATOM 1934 N N . ILE A 1 241 ? -2.331 18.252 4.522 1.00 31.04 722 ILE A N 1
ATOM 1935 C CA . ILE A 1 241 ? -1.047 18.156 3.832 1.00 32.40 722 ILE A CA 1
ATOM 1936 C C . ILE A 1 241 ? -1.237 18.171 2.311 1.00 30.77 722 ILE A C 1
ATOM 1937 O O . ILE A 1 241 ? -0.418 18.740 1.581 1.00 30.95 722 ILE A O 1
ATOM 1942 N N . LYS A 1 242 ? -2.308 17.548 1.827 1.00 29.16 723 LYS A N 1
ATOM 1943 C CA . LYS A 1 242 ? -2.561 17.537 0.389 1.00 28.99 723 LYS A CA 1
ATOM 1944 C C . LYS A 1 242 ? -2.817 18.958 -0.109 1.00 29.16 723 LYS A C 1
ATOM 1945 O O . LYS A 1 242 ? -2.261 19.367 -1.123 1.00 30.22 723 LYS A O 1
ATOM 1951 N N . CYS A 1 243 ? -3.654 19.706 0.604 1.00 27.18 724 CYS A N 1
ATOM 1952 C CA . CYS A 1 243 ? -3.950 21.081 0.207 1.00 30.00 724 CYS A CA 1
ATOM 1953 C C . CYS A 1 243 ? -2.718 21.983 0.311 1.00 30.55 724 CYS A C 1
ATOM 1954 O O . CYS A 1 243 ? -2.529 22.883 -0.510 1.00 29.60 724 CYS A O 1
ATOM 1957 N N . ALA A 1 244 ? -1.876 21.752 1.313 1.00 29.18 725 ALA A N 1
ATOM 1958 C CA . ALA A 1 244 ? -0.674 22.566 1.446 1.00 30.16 725 ALA A CA 1
ATOM 1959 C C . ALA A 1 244 ? 0.276 22.261 0.290 1.00 29.34 725 ALA A C 1
ATOM 1960 O O . ALA A 1 244 ? 0.891 23.165 -0.269 1.00 29.02 725 ALA A O 1
ATOM 1962 N N . ASP A 1 245 ? 0.368 20.985 -0.071 1.00 29.02 726 ASP A N 1
ATOM 1963 C CA . ASP A 1 245 ? 1.251 20.513 -1.137 1.00 29.85 726 ASP A CA 1
ATOM 1964 C C . ASP A 1 245 ? 0.931 21.137 -2.502 1.00 32.01 726 ASP A C 1
ATOM 1965 O O . ASP A 1 245 ? 1.843 21.415 -3.280 1.00 31.59 726 ASP A O 1
ATOM 1970 N N . VAL A 1 246 ? -0.349 21.358 -2.798 1.00 27.69 727 VAL A N 1
ATOM 1971 C CA . VAL A 1 246 ? -0.708 21.938 -4.093 1.00 30.19 727 VAL A CA 1
ATOM 1972 C C . VAL A 1 246 ? -1.433 23.271 -3.937 1.00 31.01 727 VAL A C 1
ATOM 1973 O O . VAL A 1 246 ? -2.402 23.56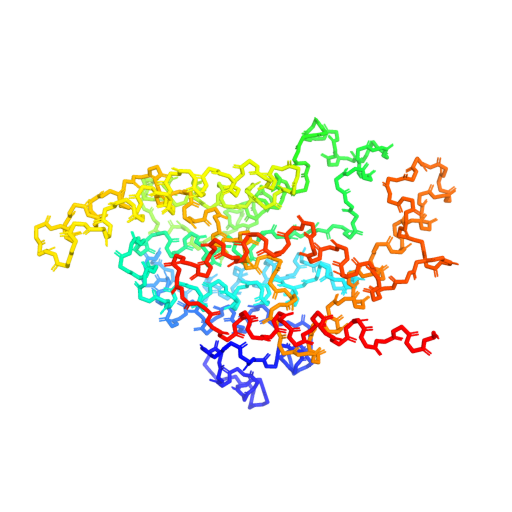3 -4.641 1.00 31.55 727 VAL A O 1
ATOM 1977 N N . SER A 1 247 ? -0.929 24.091 -3.027 1.00 27.98 728 SER A N 1
ATOM 1978 C CA . SER A 1 247 ? -1.545 25.383 -2.752 1.00 30.47 728 SER A CA 1
ATOM 1979 C C . SER A 1 247 ? -1.039 26.540 -3.621 1.00 30.80 728 SER A C 1
ATOM 1980 O O . SER A 1 247 ? -1.460 27.686 -3.424 1.00 32.95 728 SER A O 1
ATOM 1983 N N . ASN A 1 248 ? -0.157 26.257 -4.578 1.00 29.13 729 ASN A N 1
ATOM 1984 C CA . ASN A 1 248 ? 0.392 27.317 -5.429 1.00 31.45 729 ASN A CA 1
ATOM 1985 C C . ASN A 1 248 ? -0.683 28.202 -6.079 1.00 32.72 729 ASN A C 1
ATOM 1986 O O . ASN A 1 248 ? -0.593 29.429 -6.021 1.00 33.34 729 ASN A O 1
ATOM 1991 N N . PRO A 1 249 ? -1.710 27.594 -6.703 1.00 32.44 730 PRO A N 1
ATOM 1992 C CA . PRO A 1 249 ? -2.781 28.370 -7.355 1.00 33.57 730 PRO A CA 1
ATOM 1993 C C . PRO A 1 249 ? -3.583 29.269 -6.415 1.00 33.82 730 PRO A C 1
ATOM 1994 O O . PRO A 1 249 ? -4.370 30.104 -6.873 1.00 32.49 730 PRO A O 1
ATOM 1998 N N . CYS A 1 250 ? -3.394 29.103 -5.110 1.00 33.45 731 CYS A N 1
ATOM 1999 C CA . CYS A 1 250 ? -4.116 29.929 -4.139 1.00 33.37 731 CYS A CA 1
ATOM 2000 C C . CYS A 1 250 ? -3.228 31.013 -3.548 1.00 33.60 731 CYS A C 1
ATOM 2001 O O . CYS A 1 250 ? -3.589 31.650 -2.558 1.00 33.28 731 CYS A O 1
ATOM 2004 N N . ARG A 1 251 ? -2.063 31.213 -4.151 1.00 33.77 732 ARG A N 1
ATOM 2005 C CA . ARG A 1 251 ? -1.111 32.214 -3.679 1.00 33.67 732 ARG A CA 1
ATOM 2006 C C . ARG A 1 251 ? -1.236 33.523 -4.462 1.00 34.22 732 ARG A C 1
ATOM 2007 O O . ARG A 1 251 ? -1.890 33.575 -5.502 1.00 33.78 732 ARG A O 1
ATOM 2015 N N . PRO A 1 252 ? -0.611 34.599 -3.957 1.00 35.05 733 PRO A N 1
ATOM 2016 C CA . PRO A 1 252 ? -0.642 35.894 -4.643 1.00 36.19 733 PRO A CA 1
ATOM 2017 C C . PRO A 1 252 ? -0.156 35.638 -6.077 1.00 37.62 733 PRO A C 1
ATOM 2018 O O . PRO A 1 252 ? 0.816 34.900 -6.289 1.00 36.55 733 PRO A O 1
ATOM 2022 N N . LEU A 1 253 ? -0.845 36.228 -7.047 1.00 36.60 734 LEU A N 1
ATOM 2023 C CA . LEU A 1 253 ? -0.543 36.050 -8.467 1.00 38.11 734 LEU A CA 1
ATOM 2024 C C . LEU A 1 253 ? 0.930 35.956 -8.870 1.00 38.76 734 LEU A C 1
ATOM 2025 O O . LEU A 1 253 ? 1.306 35.084 -9.666 1.00 36.80 734 LEU A O 1
ATOM 2030 N N . GLN A 1 254 ? 1.762 36.851 -8.348 1.00 38.75 735 GLN A N 1
ATOM 2031 C CA . GLN A 1 254 ? 3.183 36.832 -8.688 1.00 41.03 735 GLN A CA 1
ATOM 2032 C C . GLN A 1 254 ? 3.821 35.480 -8.374 1.00 38.34 735 GLN A C 1
ATOM 2033 O O . GLN A 1 254 ? 4.580 34.940 -9.175 1.00 38.96 735 GLN A O 1
ATOM 2039 N N . TYR A 1 255 ? 3.512 34.947 -7.198 1.00 37.48 736 TYR A N 1
ATOM 2040 C CA . TYR A 1 255 ? 4.069 33.664 -6.759 1.00 35.94 736 TYR A CA 1
ATOM 2041 C C . TYR A 1 255 ? 3.472 32.504 -7.545 1.00 35.82 736 TYR A C 1
ATOM 2042 O O . TYR A 1 255 ? 4.181 31.576 -7.939 1.00 37.40 736 TYR A O 1
ATOM 2051 N N . CYS A 1 256 ? 2.164 32.563 -7.764 1.00 34.43 737 CYS A N 1
ATOM 2052 C CA . CYS A 1 256 ? 1.453 31.543 -8.518 1.00 34.79 737 CYS A CA 1
ATOM 2053 C C . CYS A 1 256 ? 2.123 31.340 -9.877 1.00 36.40 737 CYS A C 1
ATOM 2054 O O . CYS A 1 256 ? 2.345 30.204 -10.320 1.00 35.20 737 CYS A O 1
ATOM 2057 N N . ILE A 1 257 ? 2.448 32.452 -10.534 1.00 34.72 738 ILE A N 1
ATOM 2058 C CA . ILE A 1 257 ? 3.088 32.415 -11.848 1.00 34.26 738 ILE A CA 1
ATOM 2059 C C . ILE A 1 257 ? 4.473 31.778 -11.788 1.00 31.9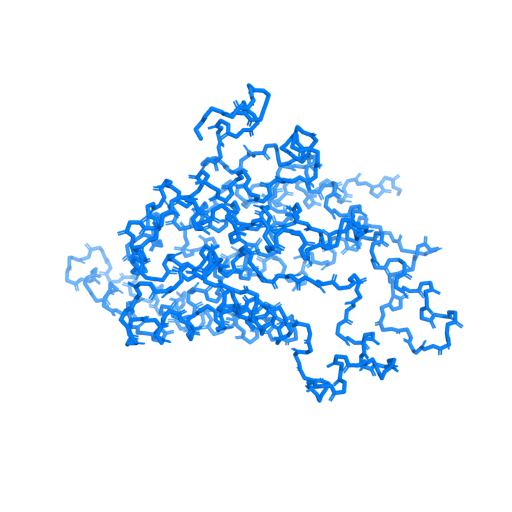8 738 ILE A C 1
ATOM 2060 O O . ILE A 1 257 ? 4.836 30.991 -12.657 1.00 33.18 738 ILE A O 1
ATOM 2065 N N . GLU A 1 258 ? 5.249 32.122 -10.767 1.00 33.89 739 GLU A N 1
ATOM 2066 C CA . GLU A 1 258 ? 6.594 31.571 -10.623 1.00 33.94 739 GLU A CA 1
ATOM 2067 C C . GLU A 1 258 ? 6.545 30.054 -10.411 1.00 34.26 739 GLU A C 1
ATOM 2068 O O . GLU A 1 258 ? 7.336 29.316 -10.997 1.00 35.74 739 GLU A O 1
ATOM 2074 N N . TRP A 1 259 ? 5.610 29.589 -9.582 1.00 32.80 740 TRP A N 1
ATOM 2075 C CA . TRP A 1 259 ? 5.480 28.154 -9.322 1.00 31.49 740 TRP A CA 1
ATOM 2076 C C . TRP A 1 259 ? 5.091 27.405 -10.594 1.00 32.34 740 TRP A C 1
ATOM 2077 O O . TRP A 1 259 ? 5.553 26.291 -10.824 1.00 33.95 740 TRP A O 1
ATOM 2088 N N . ALA A 1 260 ? 4.233 28.011 -11.411 1.00 30.66 741 ALA A N 1
ATOM 2089 C CA . ALA A 1 260 ? 3.798 27.387 -12.655 1.00 30.00 741 ALA A CA 1
ATOM 2090 C C . ALA A 1 260 ? 4.988 27.252 -13.596 1.00 30.65 741 ALA A C 1
ATOM 2091 O O . ALA A 1 260 ? 5.118 26.257 -14.305 1.00 33.30 741 ALA A O 1
ATOM 2093 N N . ALA A 1 261 ? 5.845 28.265 -13.609 1.00 32.14 742 ALA A N 1
ATOM 2094 C CA . ALA A 1 261 ? 7.032 28.245 -14.461 1.00 34.10 742 ALA A CA 1
ATOM 2095 C C . ALA A 1 261 ? 7.965 27.117 -14.007 1.00 35.18 742 ALA A C 1
ATOM 2096 O O . ALA A 1 261 ? 8.489 26.350 -14.819 1.00 32.41 742 ALA A O 1
ATOM 2098 N N . ARG A 1 262 ? 8.165 27.023 -12.699 1.00 34.80 743 ARG A N 1
ATOM 2099 C CA . ARG A 1 262 ? 9.056 26.009 -12.152 1.00 35.23 743 ARG A CA 1
ATOM 2100 C C . ARG A 1 262 ? 8.609 24.580 -12.376 1.00 35.26 743 ARG A C 1
ATOM 2101 O O . ARG A 1 262 ? 9.396 23.757 -12.845 1.00 35.32 743 ARG A O 1
ATOM 2109 N N . ILE A 1 263 ? 7.358 24.271 -12.050 1.00 34.00 744 ILE A N 1
ATOM 2110 C CA . ILE A 1 263 ? 6.883 22.908 -12.246 1.00 34.67 744 ILE A CA 1
ATOM 2111 C C . ILE A 1 263 ? 6.831 22.574 -13.743 1.00 36.39 744 ILE A C 1
ATOM 2112 O O . ILE A 1 263 ? 7.091 21.438 -14.145 1.00 33.80 744 ILE A O 1
ATOM 2117 N N . SER A 1 264 ? 6.512 23.570 -14.570 1.00 36.12 745 SER A N 1
ATOM 2118 C CA . SER A 1 264 ? 6.450 23.354 -16.016 1.00 36.42 745 SER A CA 1
ATOM 2119 C C . SER A 1 264 ? 7.817 22.932 -16.556 1.00 36.13 745 SER A C 1
ATOM 2120 O O . SER A 1 264 ? 7.922 21.961 -17.297 1.00 37.21 745 SER A O 1
ATOM 2123 N N . GLU A 1 265 ? 8.863 23.659 -16.178 1.00 38.20 746 GLU A N 1
ATOM 2124 C CA . GLU A 1 265 ? 10.207 23.327 -16.643 1.00 40.70 746 GLU A CA 1
ATOM 2125 C C . GLU A 1 265 ? 10.616 21.926 -16.190 1.00 42.60 746 GLU A C 1
ATOM 2126 O O . GLU A 1 265 ? 11.242 21.176 -16.944 1.00 41.85 746 GLU A O 1
ATOM 2132 N N . GLU A 1 266 ? 10.263 21.575 -14.957 1.00 41.39 747 GLU A N 1
ATOM 2133 C CA . GLU A 1 266 ? 10.604 20.256 -14.442 1.00 40.16 747 GLU A CA 1
ATOM 2134 C C . GLU A 1 266 ? 9.920 19.194 -15.300 1.00 39.59 747 GLU A C 1
ATOM 2135 O O . GLU A 1 266 ? 10.554 18.219 -15.707 1.00 41.71 747 GLU A O 1
ATOM 2141 N N . TYR A 1 267 ? 8.637 19.388 -15.598 1.00 40.14 748 TYR A N 1
ATOM 2142 C CA . TYR A 1 267 ? 7.905 18.442 -16.438 1.00 41.16 748 TYR A CA 1
ATOM 2143 C C . TYR A 1 267 ? 8.456 18.402 -17.871 1.00 42.01 748 TYR A C 1
ATOM 2144 O O . TYR A 1 267 ? 8.541 17.330 -18.475 1.00 42.49 748 TYR A O 1
ATOM 2153 N N . PHE A 1 268 ? 8.809 19.568 -18.418 1.00 41.75 749 PHE A N 1
ATOM 2154 C CA . PHE A 1 268 ? 9.341 19.639 -19.781 1.00 42.17 749 PHE A CA 1
ATOM 2155 C C . PHE A 1 268 ? 10.625 18.819 -19.903 1.00 43.48 749 PHE A C 1
ATOM 2156 O O . PHE A 1 268 ? 10.821 18.097 -20.885 1.00 43.47 749 PHE A O 1
ATOM 2164 N N . SER A 1 269 ? 11.497 18.935 -18.903 1.00 43.57 750 SER A N 1
ATOM 2165 C CA . SER A 1 269 ? 12.751 18.190 -18.895 1.00 46.78 750 SER A CA 1
ATOM 2166 C C . SER A 1 269 ? 12.496 16.690 -18.956 1.00 46.69 750 SER A C 1
ATOM 2167 O O . SER A 1 269 ? 13.158 15.968 -19.702 1.00 47.02 750 SER A O 1
ATOM 2170 N N . GLN A 1 270 ? 11.533 16.224 -18.170 1.00 45.15 751 GLN A N 1
ATOM 2171 C CA . GLN A 1 270 ? 11.211 14.806 -18.155 1.00 45.77 751 GLN A CA 1
ATOM 2172 C C . GLN A 1 270 ? 10.767 14.349 -19.540 1.00 46.69 751 GLN A C 1
ATOM 2173 O O . GLN A 1 270 ? 11.201 13.307 -20.030 1.00 45.55 751 GLN A O 1
ATOM 2179 N N . THR A 1 271 ? 9.895 15.132 -20.163 1.00 48.08 752 THR A N 1
ATOM 2180 C CA . THR A 1 271 ? 9.394 14.799 -21.489 1.00 50.30 752 THR A CA 1
ATOM 2181 C C . THR A 1 271 ? 10.537 14.697 -22.498 1.00 50.60 752 THR A C 1
ATOM 2182 O O . THR A 1 271 ? 10.552 13.789 -23.334 1.00 49.72 752 THR A O 1
ATOM 2186 N N . ASP A 1 272 ? 11.494 15.617 -22.414 1.00 51.46 753 ASP A N 1
ATOM 2187 C CA . ASP A 1 272 ? 12.631 15.596 -23.325 1.00 53.66 753 ASP A CA 1
ATOM 2188 C C . ASP A 1 272 ? 13.467 14.337 -23.114 1.00 55.06 753 ASP A C 1
ATOM 2189 O O . ASP A 1 272 ? 13.963 13.745 -24.073 1.00 56.06 753 ASP A O 1
ATOM 2194 N N . GLU A 1 273 ? 13.622 13.927 -21.859 1.00 56.81 754 GLU A N 1
ATOM 2195 C CA . GLU A 1 273 ? 14.410 12.739 -21.557 1.00 57.89 754 GLU A CA 1
ATOM 2196 C C . GLU A 1 273 ? 13.702 11.452 -21.973 1.00 59.92 754 GLU A C 1
ATOM 2197 O O . GLU A 1 273 ? 14.346 10.514 -22.444 1.00 60.24 754 GLU A O 1
ATOM 2203 N N . GLU A 1 274 ? 12.383 11.403 -21.797 1.00 61.37 755 GLU A N 1
ATOM 2204 C CA . GLU A 1 274 ? 11.614 10.215 -22.162 1.00 64.09 755 GLU A CA 1
ATOM 2205 C C . GLU A 1 274 ? 11.740 9.914 -23.653 1.00 66.27 755 GLU A C 1
ATOM 2206 O O . GLU A 1 274 ? 12.034 8.783 -24.044 1.00 66.11 755 GLU A O 1
ATOM 2212 N N . LYS A 1 275 ? 11.516 10.927 -24.484 1.00 69.02 756 LYS A N 1
ATOM 2213 C CA . LYS A 1 275 ? 11.613 10.758 -25.929 1.00 71.64 756 LYS A CA 1
ATOM 2214 C C . LYS A 1 275 ? 13.037 10.397 -26.329 1.00 72.66 756 LYS A C 1
ATOM 2215 O O . LYS A 1 275 ? 13.254 9.670 -27.299 1.00 72.79 756 LYS A O 1
ATOM 2221 N N . GLN A 1 276 ? 14.003 10.909 -25.573 1.00 74.08 757 GLN A N 1
ATOM 2222 C CA . GLN A 1 276 ? 15.407 10.630 -25.836 1.00 75.32 757 GLN A CA 1
ATOM 2223 C C . GLN A 1 276 ? 15.681 9.146 -25.608 1.00 75.66 757 GLN A C 1
ATOM 2224 O O . GLN A 1 276 ? 15.987 8.412 -26.547 1.00 76.24 757 GLN A O 1
ATOM 2230 N N . GLN A 1 277 ? 15.565 8.711 -24.356 1.00 76.07 758 GLN A N 1
ATOM 2231 C CA . GLN A 1 277 ? 15.797 7.314 -24.005 1.00 76.33 758 GLN A CA 1
ATOM 2232 C C . GLN A 1 277 ? 14.826 6.385 -24.721 1.00 75.84 758 GLN A C 1
ATOM 2233 O O . GLN A 1 277 ? 14.986 5.165 -24.689 1.00 76.07 758 GLN A O 1
ATOM 2239 N N . GLY A 1 278 ? 13.815 6.964 -25.361 1.00 75.16 759 GLY A N 1
ATOM 2240 C CA . GLY A 1 278 ? 12.835 6.161 -26.065 1.00 74.17 759 GLY A CA 1
ATOM 2241 C C . GLY A 1 278 ? 11.747 5.649 -25.139 1.00 74.41 759 GLY A C 1
ATOM 2242 O O . GLY A 1 278 ? 10.830 4.950 -25.574 1.00 74.68 759 GLY A O 1
ATOM 2243 N N . LEU A 1 279 ? 11.852 5.993 -23.857 1.00 73.82 760 LEU A N 1
ATOM 2244 C CA . LEU A 1 279 ? 10.868 5.573 -22.863 1.00 73.17 760 LEU A CA 1
ATOM 2245 C C . LEU A 1 279 ? 9.493 6.115 -23.231 1.00 71.88 760 LEU A C 1
ATOM 2246 O O . LEU A 1 279 ? 9.382 7.145 -23.894 1.00 71.66 760 LEU A O 1
ATOM 2251 N N . PRO A 1 280 ? 8.423 5.427 -22.805 1.00 71.39 761 PRO A N 1
ATOM 2252 C CA . PRO A 1 280 ? 7.076 5.904 -23.127 1.00 70.37 761 PRO A CA 1
ATOM 2253 C C . PRO A 1 280 ? 6.833 7.278 -22.515 1.00 69.74 761 PRO A C 1
ATOM 2254 O O . PRO A 1 280 ? 7.267 7.553 -21.398 1.00 69.40 761 PRO A O 1
ATOM 2258 N N . VAL A 1 281 ? 6.151 8.143 -23.254 1.00 68.95 762 VAL A N 1
ATOM 2259 C CA . VAL A 1 281 ? 5.862 9.483 -22.768 1.00 67.92 762 VAL A CA 1
ATOM 2260 C C . VAL A 1 281 ? 4.594 9.439 -21.928 1.00 67.70 762 VAL A C 1
ATOM 2261 O O . VAL A 1 281 ? 3.498 9.243 -22.454 1.00 66.95 762 VAL A O 1
ATOM 2265 N N . VAL A 1 282 ? 4.751 9.617 -20.620 1.00 66.99 763 VAL A N 1
ATOM 2266 C CA . VAL A 1 282 ? 3.617 9.583 -19.706 1.00 66.76 763 VAL A CA 1
ATOM 2267 C C . VAL A 1 282 ? 2.818 10.884 -19.708 1.00 66.69 763 VAL A C 1
ATOM 2268 O O . VAL A 1 282 ? 1.605 10.873 -19.498 1.00 66.36 763 VAL A O 1
ATOM 2272 N N . MET A 1 283 ? 3.497 12.001 -19.952 1.00 66.67 764 MET A N 1
ATOM 2273 C CA . MET A 1 283 ? 2.839 13.305 -19.983 1.00 67.55 764 MET A CA 1
ATOM 2274 C C . MET A 1 283 ? 2.929 13.886 -21.392 1.00 67.30 764 MET A C 1
ATOM 2275 O O . MET A 1 283 ? 3.583 14.905 -21.616 1.00 66.46 764 MET A O 1
ATOM 2280 N N . PRO A 1 284 ? 2.250 13.249 -22.359 1.00 67.56 765 PRO A N 1
ATOM 2281 C CA . PRO A 1 284 ? 2.256 13.695 -23.755 1.00 67.13 765 PRO A CA 1
ATOM 2282 C C . PRO A 1 284 ? 1.966 15.178 -23.958 1.00 66.27 765 PRO A C 1
ATOM 2283 O O . PRO A 1 284 ? 2.530 15.808 -24.850 1.00 67.27 765 PRO A O 1
ATOM 2287 N N . VAL A 1 285 ? 1.098 15.736 -23.122 1.00 65.60 766 VAL A N 1
ATOM 2288 C CA . VAL A 1 285 ? 0.736 17.144 -23.234 1.00 63.94 766 VAL A CA 1
ATOM 2289 C C . VAL A 1 285 ? 1.800 18.101 -22.698 1.00 62.04 766 VAL A C 1
ATOM 2290 O O . VAL A 1 285 ? 1.879 19.252 -23.129 1.00 61.35 766 VAL A O 1
ATOM 2294 N N . PHE A 1 286 ? 2.621 17.629 -21.766 1.00 60.14 767 PHE A N 1
ATOM 2295 C CA . PHE A 1 286 ? 3.651 18.474 -21.175 1.00 58.26 767 PHE A CA 1
ATOM 2296 C C . PHE A 1 286 ? 4.976 18.482 -21.929 1.00 57.27 767 PHE A C 1
ATOM 2297 O O . PHE A 1 286 ? 6.010 18.041 -21.419 1.00 54.15 767 PHE A O 1
ATOM 2305 N N . ASP A 1 287 ? 4.926 19.001 -23.151 1.00 55.74 768 ASP A N 1
ATOM 2306 C CA . ASP A 1 287 ? 6.102 19.107 -24.005 1.00 55.02 768 ASP A CA 1
ATOM 2307 C C . ASP A 1 287 ? 6.369 20.591 -24.195 1.00 53.27 768 ASP A C 1
ATOM 2308 O O . ASP A 1 287 ? 5.469 21.346 -24.558 1.00 52.61 768 ASP A O 1
ATOM 2313 N N . ARG A 1 288 ? 7.606 21.007 -23.954 1.00 52.04 769 ARG A N 1
ATOM 2314 C CA . ARG A 1 288 ? 7.966 22.410 -24.084 1.00 52.34 769 ARG A CA 1
ATOM 2315 C C . ARG A 1 288 ? 7.737 22.952 -25.492 1.00 53.46 769 ARG A C 1
ATOM 2316 O O . ARG A 1 288 ? 7.660 24.163 -25.685 1.00 53.04 769 ARG A O 1
ATOM 2324 N N . ASN A 1 289 ? 7.620 22.062 -26.472 1.00 53.96 770 ASN A N 1
ATOM 2325 C CA . ASN A 1 289 ? 7.425 22.490 -27.852 1.00 56.16 770 ASN A CA 1
ATOM 2326 C C . ASN A 1 289 ? 5.969 22.609 -28.297 1.00 56.46 770 ASN A C 1
ATOM 2327 O O . ASN A 1 289 ? 5.699 22.991 -29.439 1.00 56.63 770 ASN A O 1
ATOM 2332 N N . THR A 1 290 ? 5.028 22.296 -27.410 1.00 55.05 771 THR A N 1
ATOM 2333 C CA . THR A 1 290 ? 3.617 22.377 -27.779 1.00 54.90 771 THR A CA 1
ATOM 2334 C C . THR A 1 290 ? 2.670 22.792 -26.654 1.00 53.47 771 THR A C 1
ATOM 2335 O O . THR A 1 290 ? 1.532 23.180 -26.912 1.00 52.44 771 THR A O 1
ATOM 2339 N N . CYS A 1 291 ? 3.146 22.723 -25.415 1.00 52.67 772 CYS A N 1
ATOM 2340 C CA . CYS A 1 291 ? 2.326 23.037 -24.249 1.00 49.31 772 CYS A CA 1
ATOM 2341 C C . CYS A 1 291 ? 2.142 24.498 -23.853 1.00 47.22 772 CYS A C 1
ATOM 2342 O O . CYS A 1 291 ? 3.095 25.268 -23.769 1.00 46.73 772 CYS A O 1
ATOM 2345 N N . SER A 1 292 ? 0.892 24.862 -23.595 1.00 44.44 773 SER A N 1
ATOM 2346 C CA . SER A 1 292 ? 0.552 26.206 -23.156 1.00 42.96 773 SER A CA 1
ATOM 2347 C C . SER A 1 292 ? 0.468 26.155 -21.630 1.00 41.17 773 SER A C 1
ATOM 2348 O O . SER A 1 292 ? -0.436 25.532 -21.076 1.00 40.41 773 SER A O 1
ATOM 2351 N N . ILE A 1 293 ? 1.410 26.793 -20.951 1.00 41.37 774 ILE A N 1
ATOM 2352 C CA . ILE A 1 293 ? 1.392 26.789 -19.494 1.00 41.81 774 ILE A CA 1
ATOM 2353 C C . ILE A 1 293 ? 0.085 27.359 -18.928 1.00 42.23 774 ILE A C 1
ATOM 2354 O O . ILE A 1 293 ? -0.471 26.811 -17.979 1.00 40.63 774 ILE A O 1
ATOM 2359 N N . PRO A 1 294 ? -0.432 28.459 -19.507 1.00 43.40 775 PRO A N 1
ATOM 2360 C CA . PRO A 1 294 ? -1.686 28.992 -18.957 1.00 43.79 775 PRO A CA 1
ATOM 2361 C C . PRO A 1 294 ? -2.878 28.045 -19.100 1.00 43.85 775 PRO A C 1
ATOM 2362 O O . PRO A 1 294 ? -3.633 27.846 -18.148 1.00 41.69 775 PRO A O 1
ATOM 2366 N N . LYS A 1 295 ? -3.045 27.447 -20.276 1.00 43.53 776 LYS A N 1
ATOM 2367 C CA . LYS A 1 295 ? -4.152 26.517 -20.480 1.00 44.15 776 LYS A CA 1
ATOM 2368 C C . LYS A 1 295 ? -3.985 25.308 -19.563 1.00 43.58 776 LYS A C 1
ATOM 2369 O O . LYS A 1 295 ? -4.953 24.804 -19.002 1.00 43.38 776 LYS A O 1
ATOM 2375 N N . SER A 1 296 ? -2.750 24.845 -19.420 1.00 42.60 777 SER A N 1
ATOM 2376 C CA . SER A 1 296 ? -2.462 23.695 -18.571 1.00 43.52 777 SER A CA 1
ATOM 2377 C C . SER A 1 296 ? -2.817 23.979 -17.115 1.00 41.32 777 SER A C 1
ATOM 2378 O O . SER A 1 296 ? -3.366 23.122 -16.430 1.00 41.03 777 SER A O 1
ATOM 2381 N N . GLN A 1 297 ? -2.496 25.181 -16.645 1.00 39.69 778 GLN A N 1
ATOM 2382 C CA . GLN A 1 297 ? -2.803 25.553 -15.272 1.00 39.19 778 GLN A CA 1
ATOM 2383 C C . GLN A 1 297 ? -4.314 25.589 -15.073 1.00 39.02 778 GLN A C 1
ATOM 2384 O O . GLN A 1 297 ? -4.834 25.110 -14.062 1.00 36.49 778 GLN A O 1
ATOM 2390 N N . ILE A 1 298 ? -5.018 26.135 -16.058 1.00 39.26 779 ILE A N 1
ATOM 2391 C CA . ILE A 1 298 ? -6.465 26.207 -15.999 1.00 39.65 779 ILE A CA 1
ATOM 2392 C C . ILE A 1 298 ? -7.056 24.807 -15.890 1.00 40.12 779 ILE A C 1
ATOM 2393 O O . ILE A 1 298 ? -7.964 24.573 -15.090 1.00 40.16 779 ILE A O 1
ATOM 2398 N N . SER A 1 299 ? -6.539 23.873 -16.682 1.00 40.27 780 SER A N 1
ATOM 2399 C CA . SER A 1 299 ? -7.037 22.500 -16.649 1.00 41.26 780 SER A CA 1
ATOM 2400 C C . SER A 1 299 ? -6.756 21.867 -15.300 1.00 40.87 780 SER A C 1
ATOM 2401 O O . SER A 1 299 ? -7.608 21.190 -14.730 1.00 40.45 780 SER A O 1
ATOM 2404 N N . PHE A 1 300 ? -5.543 22.086 -14.808 1.00 40.80 781 PHE A N 1
ATOM 2405 C CA . PHE A 1 300 ? -5.119 21.563 -13.519 1.00 41.90 781 PHE A CA 1
ATOM 2406 C C . PHE A 1 300 ? -6.087 22.063 -12.445 1.00 41.58 781 PHE A C 1
ATOM 2407 O O . PHE A 1 300 ? -6.647 21.276 -11.682 1.00 40.46 781 PHE A O 1
ATOM 2415 N N . ILE A 1 301 ? -6.284 23.376 -12.404 1.00 39.91 782 ILE A N 1
ATOM 2416 C CA . ILE A 1 301 ? -7.178 23.986 -11.430 1.00 41.10 782 ILE A CA 1
ATOM 2417 C C . ILE A 1 301 ? -8.597 23.437 -11.536 1.00 42.31 782 ILE A C 1
ATOM 2418 O O . ILE A 1 301 ? -9.222 23.119 -10.524 1.00 42.82 782 ILE A O 1
ATOM 2423 N N . ASP A 1 302 ? -9.106 23.320 -12.756 1.00 44.75 783 ASP A N 1
ATOM 2424 C CA . ASP A 1 302 ? -10.459 22.812 -12.953 1.00 48.30 783 ASP A CA 1
ATOM 2425 C C . ASP A 1 302 ? -10.615 21.343 -12.597 1.00 48.33 783 ASP A C 1
ATOM 2426 O O . ASP A 1 302 ? -11.671 20.923 -12.124 1.00 48.57 783 ASP A O 1
ATOM 2431 N N . TYR A 1 303 ? -9.559 20.567 -12.807 1.00 49.38 784 TYR A N 1
ATOM 2432 C CA . TYR A 1 303 ? -9.603 19.138 -12.539 1.00 50.98 784 TYR A CA 1
ATOM 2433 C C . TYR A 1 303 ? -9.363 18.726 -11.088 1.00 49.80 784 TYR A C 1
ATOM 2434 O O . TYR A 1 303 ? -10.070 17.864 -10.570 1.00 50.83 784 TYR A O 1
ATOM 2443 N N . PHE A 1 304 ? -8.384 19.337 -10.427 1.00 49.02 785 PHE A N 1
ATOM 2444 C CA . PHE A 1 304 ? -8.084 18.980 -9.042 1.00 49.58 785 PHE A CA 1
ATOM 2445 C C . PHE A 1 304 ? -8.338 20.068 -7.991 1.00 47.12 785 PHE A C 1
ATOM 2446 O O . PHE A 1 304 ? -9.021 19.840 -6.991 1.00 47.50 785 PHE A O 1
ATOM 2454 N N . ILE A 1 305 ? -7.767 21.243 -8.223 1.00 42.48 786 ILE A N 1
ATOM 2455 C CA . ILE A 1 305 ? -7.838 22.351 -7.277 1.00 38.98 786 ILE A CA 1
ATOM 2456 C C . ILE A 1 305 ? -9.196 22.858 -6.810 1.00 37.05 786 ILE A C 1
ATOM 2457 O O . ILE A 1 305 ? -9.433 22.976 -5.609 1.00 35.08 786 ILE A O 1
ATOM 2462 N N . THR A 1 306 ? -10.072 23.173 -7.757 1.00 34.26 787 THR A N 1
ATOM 2463 C CA . THR A 1 306 ? -11.389 23.714 -7.452 1.00 35.63 787 THR A CA 1
ATOM 2464 C C . THR A 1 306 ? -12.219 22.958 -6.413 1.00 33.45 787 THR A C 1
ATOM 2465 O O . THR A 1 306 ? -12.641 23.534 -5.411 1.00 31.85 787 THR A O 1
ATOM 2469 N N . ASP A 1 307 ? -12.460 21.676 -6.651 1.00 31.63 788 ASP A N 1
ATOM 2470 C CA . ASP A 1 307 ? -13.256 20.880 -5.730 1.00 33.30 788 ASP A CA 1
ATOM 2471 C C . ASP A 1 307 ? -12.562 20.605 -4.399 1.00 31.91 788 ASP A C 1
ATOM 2472 O O . ASP A 1 307 ? -13.213 20.615 -3.354 1.00 30.78 788 ASP A O 1
ATOM 2477 N N . MET A 1 308 ? -11.256 20.353 -4.425 1.00 30.08 789 MET A N 1
ATOM 2478 C CA . MET A 1 308 ? -10.542 20.077 -3.178 1.00 30.59 789 MET A CA 1
ATOM 2479 C C . MET A 1 308 ? -10.522 21.302 -2.254 1.00 31.21 789 MET A C 1
ATOM 2480 O O . MET A 1 308 ? -10.803 21.186 -1.063 1.00 29.53 789 MET A O 1
ATOM 2485 N N . PHE A 1 309 ? -10.196 22.473 -2.793 1.00 29.79 790 PHE A N 1
ATOM 2486 C CA . PHE A 1 309 ? -10.169 23.674 -1.958 1.00 32.78 790 PHE A CA 1
ATOM 2487 C C . PHE A 1 309 ? -11.564 24.137 -1.570 1.00 33.24 790 PHE A C 1
ATOM 2488 O O . PHE A 1 309 ? -11.757 24.759 -0.521 1.00 34.19 790 PHE A O 1
ATOM 2496 N N . ASP A 1 310 ? -12.543 23.816 -2.408 1.00 33.18 791 ASP A N 1
ATOM 2497 C CA . ASP A 1 310 ? -13.929 24.145 -2.107 1.00 35.06 791 ASP A CA 1
ATOM 2498 C C . ASP A 1 310 ? -14.238 23.445 -0.775 1.00 34.63 791 ASP A C 1
ATOM 2499 O O . ASP A 1 310 ? -14.730 24.057 0.175 1.00 30.40 791 ASP A O 1
ATOM 2504 N N . ALA A 1 311 ? -13.920 22.156 -0.713 1.00 31.63 792 ALA A N 1
ATOM 2505 C CA . ALA A 1 311 ? -14.177 21.365 0.482 1.00 33.69 792 ALA A CA 1
ATOM 2506 C C . ALA A 1 311 ? -13.345 21.797 1.687 1.00 33.48 792 ALA A C 1
ATOM 2507 O O . ALA A 1 311 ? -13.853 21.855 2.809 1.00 34.96 792 ALA A O 1
ATOM 2509 N N . TRP A 1 312 ? -12.071 22.100 1.452 1.00 30.91 793 TRP A N 1
ATOM 2510 C CA . TRP A 1 312 ? -11.170 22.512 2.525 1.00 32.26 793 TRP A CA 1
ATOM 2511 C C . TRP A 1 312 ? -11.637 23.864 3.049 1.00 31.40 793 TRP A C 1
ATOM 2512 O O . TRP A 1 312 ? -11.712 24.068 4.259 1.00 32.30 793 TRP A O 1
ATOM 2523 N N . ASP A 1 313 ? -11.961 24.776 2.134 1.00 31.76 794 ASP A N 1
ATOM 2524 C CA . ASP A 1 313 ? -12.445 26.110 2.505 1.00 33.25 794 ASP A CA 1
ATOM 2525 C C . ASP A 1 313 ? -13.738 26.014 3.307 1.00 34.92 794 ASP A C 1
ATOM 2526 O O . ASP A 1 313 ? -13.908 26.699 4.317 1.00 35.95 794 ASP A O 1
ATOM 2531 N N . ALA A 1 314 ? -14.651 25.173 2.839 1.00 35.31 795 ALA A N 1
ATOM 2532 C CA . ALA A 1 314 ? -15.934 24.977 3.506 1.00 36.49 795 ALA A CA 1
ATOM 2533 C C . ALA A 1 314 ? -15.734 24.539 4.955 1.00 37.71 795 ALA A C 1
ATOM 2534 O O . ALA A 1 314 ? -16.506 24.905 5.840 1.00 38.03 795 ALA A O 1
ATOM 2536 N N . PHE A 1 315 ? -14.687 23.756 5.185 1.00 37.23 796 PHE A N 1
ATOM 2537 C CA . PHE A 1 315 ? -14.390 23.231 6.509 1.00 39.37 796 PHE A CA 1
ATOM 2538 C C . PHE A 1 315 ? -13.576 24.177 7.393 1.00 39.91 796 PHE A C 1
ATOM 2539 O O . PHE A 1 315 ? -13.833 24.285 8.591 1.00 41.39 796 PHE A O 1
ATOM 2547 N N . VAL A 1 316 ? -12.625 24.889 6.800 1.00 38.55 797 VAL A N 1
ATOM 2548 C CA . VAL A 1 316 ? -11.753 25.768 7.573 1.00 40.09 797 VAL A CA 1
ATOM 2549 C C . VAL A 1 316 ? -12.002 27.272 7.476 1.00 41.48 797 VAL A C 1
ATOM 2550 O O . VAL A 1 316 ? -11.651 28.016 8.394 1.00 43.58 797 VAL A O 1
ATOM 2554 N N . ASP A 1 317 ? -12.611 27.702 6.373 1.00 40.79 798 ASP A N 1
ATOM 2555 C CA . ASP A 1 317 ? -12.896 29.111 6.094 1.00 39.85 798 ASP A CA 1
ATOM 2556 C C . ASP A 1 317 ? -11.591 29.776 5.669 1.00 39.64 798 ASP A C 1
ATOM 2557 O O . ASP A 1 317 ? -10.832 30.291 6.498 1.00 38.24 798 ASP A O 1
ATOM 2562 N N . LEU A 1 318 ? -11.341 29.762 4.364 1.00 37.66 799 LEU A N 1
ATOM 2563 C CA . LEU A 1 318 ? -10.117 30.315 3.801 1.00 37.38 799 LEU A CA 1
ATOM 2564 C C . LEU A 1 318 ? -10.411 31.295 2.672 1.00 38.69 799 LEU A C 1
ATOM 2565 O O . LEU A 1 318 ? -10.028 31.066 1.527 1.00 38.71 799 LEU A O 1
ATOM 2570 N N . PRO A 1 319 ? -11.081 32.417 2.985 1.00 38.27 800 PRO A N 1
ATOM 2571 C CA . PRO A 1 319 ? -11.423 33.420 1.971 1.00 38.97 800 PRO A CA 1
ATOM 2572 C C . PRO A 1 319 ? -10.247 33.984 1.179 1.00 38.58 800 PRO A C 1
ATOM 2573 O O . PRO A 1 319 ? -10.373 34.236 -0.018 1.00 37.70 800 PRO A O 1
ATOM 2577 N N . ASP A 1 320 ? -9.111 34.189 1.842 1.00 37.78 801 ASP A N 1
ATOM 2578 C CA . ASP A 1 320 ? -7.935 34.720 1.165 1.00 38.78 801 ASP A CA 1
ATOM 2579 C C . ASP A 1 320 ? -7.491 33.782 0.048 1.00 36.77 801 ASP A C 1
ATOM 2580 O O . ASP A 1 320 ? -7.240 34.222 -1.073 1.00 36.17 801 ASP A O 1
ATOM 2585 N N . LEU A 1 321 ? -7.394 32.491 0.355 1.00 34.41 802 LEU A N 1
ATOM 2586 C CA . LEU A 1 321 ? -6.976 31.519 -0.647 1.00 33.78 802 LEU A CA 1
ATOM 2587 C C . LEU A 1 321 ? -7.954 31.457 -1.809 1.00 32.10 802 LEU A C 1
ATOM 2588 O O . LEU A 1 321 ? -7.554 31.454 -2.966 1.00 32.85 802 LEU A O 1
ATOM 2593 N N . MET A 1 322 ? -9.242 31.416 -1.499 1.00 32.21 803 MET A N 1
ATOM 2594 C CA . MET A 1 322 ? -10.243 31.325 -2.545 1.00 33.53 803 MET A CA 1
ATOM 2595 C C . MET A 1 322 ? -10.276 32.566 -3.431 1.00 33.38 803 MET A C 1
ATOM 2596 O O . MET A 1 322 ? -10.560 32.472 -4.615 1.00 32.06 803 MET A O 1
ATOM 2601 N N . GLN A 1 323 ? -9.976 33.729 -2.865 1.00 36.70 804 GLN A N 1
ATOM 2602 C CA . GLN A 1 323 ? -9.980 34.950 -3.666 1.00 37.53 804 GLN A CA 1
ATOM 2603 C C . GLN A 1 323 ? -8.783 34.951 -4.613 1.00 35.08 804 GLN A C 1
ATOM 2604 O O . GLN A 1 323 ? -8.894 35.357 -5.774 1.00 36.93 804 GLN A O 1
ATOM 2610 N N . HIS A 1 324 ? -7.635 34.502 -4.119 1.00 32.38 805 HIS A N 1
ATOM 2611 C CA . HIS A 1 324 ? -6.444 34.431 -4.957 1.00 32.96 805 HIS A CA 1
ATOM 2612 C C . HIS A 1 324 ? -6.666 33.421 -6.074 1.00 32.52 805 HIS A C 1
ATOM 2613 O O . HIS A 1 324 ? -6.312 33.664 -7.226 1.00 30.89 805 HIS A O 1
ATOM 2620 N N . LEU A 1 325 ? -7.257 32.281 -5.728 1.00 32.83 806 LEU A N 1
ATOM 2621 C CA . LEU A 1 325 ? -7.518 31.247 -6.720 1.00 34.71 806 LEU A CA 1
ATOM 2622 C C . LEU A 1 325 ? -8.386 31.784 -7.858 1.00 36.51 806 LEU A C 1
ATOM 2623 O O . LEU A 1 325 ? -8.150 31.480 -9.029 1.00 36.01 806 LEU A O 1
ATOM 2628 N N . ASP A 1 326 ? -9.389 32.586 -7.516 1.00 37.76 807 ASP A N 1
ATOM 2629 C CA . ASP A 1 326 ? -10.265 33.152 -8.538 1.00 38.52 807 ASP A CA 1
ATOM 2630 C C . ASP A 1 326 ? -9.484 34.152 -9.389 1.00 37.44 807 ASP A C 1
ATOM 2631 O O . ASP A 1 326 ? -9.541 34.111 -10.615 1.00 37.78 807 ASP A O 1
ATOM 2636 N N . ASN A 1 327 ? -8.739 35.035 -8.730 1.00 37.85 808 ASN A N 1
ATOM 2637 C CA . ASN A 1 327 ? -7.942 36.037 -9.428 1.00 40.01 808 ASN A CA 1
ATOM 2638 C C . ASN A 1 327 ? -6.936 35.369 -10.362 1.00 41.23 808 ASN A C 1
ATOM 2639 O O . ASN A 1 327 ? -6.770 35.778 -11.516 1.00 38.59 808 ASN A O 1
ATOM 2644 N N . ASN A 1 328 ? -6.271 34.332 -9.866 1.00 38.79 809 ASN A N 1
ATOM 2645 C CA . ASN A 1 328 ? -5.285 33.626 -10.670 1.00 37.67 809 ASN A CA 1
ATOM 2646 C C . ASN A 1 328 ? -5.938 32.919 -11.848 1.00 37.00 809 ASN A C 1
ATOM 2647 O O . ASN A 1 328 ? -5.436 32.973 -12.965 1.00 37.21 809 ASN A O 1
ATOM 2652 N N . PHE A 1 329 ? -7.060 32.255 -11.600 1.00 38.36 810 PHE A N 1
ATOM 2653 C CA . PHE A 1 329 ? -7.770 31.565 -12.664 1.00 39.09 810 PHE A CA 1
ATOM 2654 C C . PHE A 1 329 ? -8.122 32.586 -13.755 1.00 41.51 810 PHE A C 1
ATOM 2655 O O . PHE A 1 329 ? -8.021 32.306 -14.955 1.00 38.85 810 PHE A O 1
ATOM 2663 N N . LYS A 1 330 ? -8.545 33.771 -13.329 1.00 41.54 811 LYS A N 1
ATOM 2664 C CA . LYS A 1 330 ? -8.905 34.817 -14.277 1.00 43.92 811 LYS A CA 1
ATOM 2665 C C . LYS A 1 330 ? -7.677 35.312 -15.025 1.00 44.55 811 LYS A C 1
ATOM 2666 O O . LYS A 1 330 ? -7.751 35.626 -16.215 1.00 45.42 811 LYS A O 1
ATOM 2672 N N . TYR A 1 331 ? -6.545 35.373 -14.330 1.00 44.15 812 TYR A N 1
ATOM 2673 C CA . TYR A 1 331 ? -5.309 35.818 -14.954 1.00 44.51 812 TYR A CA 1
ATOM 2674 C C . TYR A 1 331 ? -4.922 34.878 -16.090 1.00 45.50 812 TYR A C 1
ATOM 2675 O O . TYR A 1 331 ? -4.578 35.330 -17.184 1.00 44.73 812 TYR A O 1
ATOM 2684 N N . TRP A 1 332 ? -4.955 33.572 -15.826 1.00 44.77 813 TRP A N 1
ATOM 2685 C CA . TRP A 1 332 ? -4.607 32.588 -16.851 1.00 46.78 813 TRP A CA 1
ATOM 2686 C C . TRP A 1 332 ? -5.596 32.682 -18.013 1.00 48.73 813 TRP A C 1
ATOM 2687 O O . TRP A 1 332 ? -5.216 32.538 -19.174 1.00 49.76 813 TRP A O 1
ATOM 2698 N N . LYS A 1 333 ? -6.865 32.916 -17.693 1.00 51.91 814 LYS A N 1
ATOM 2699 C CA . LYS A 1 333 ? -7.902 33.044 -18.713 1.00 56.04 814 LYS A CA 1
ATOM 2700 C C . LYS A 1 333 ? -7.672 34.304 -19.537 1.00 58.95 814 LYS A C 1
ATOM 2701 O O . LYS A 1 333 ? -7.912 34.322 -20.740 1.00 59.89 814 LYS A O 1
ATOM 2707 N N . GLY A 1 334 ? -7.202 35.356 -18.876 1.00 63.17 815 GLY A N 1
ATOM 2708 C CA . GLY A 1 334 ? -6.960 36.613 -19.557 1.00 68.21 815 GLY A CA 1
ATOM 2709 C C . GLY A 1 334 ? -5.725 36.656 -20.437 1.00 71.83 815 GLY A C 1
ATOM 2710 O O . GLY A 1 334 ? -5.501 37.646 -21.136 1.00 72.34 815 GLY A O 1
ATOM 2711 N N . LEU A 1 335 ? -4.922 35.597 -20.414 1.00 75.43 816 LEU A N 1
ATOM 2712 C CA . LEU A 1 335 ? -3.709 35.556 -21.225 1.00 79.12 816 LEU A CA 1
ATOM 2713 C C . LEU A 1 335 ? -3.933 35.043 -22.642 1.00 82.39 816 LEU A C 1
ATOM 2714 O O . LEU A 1 335 ? -3.069 35.212 -23.504 1.00 83.82 816 LEU A O 1
ATOM 2719 N N . ASP A 1 336 ? -5.079 34.416 -22.890 1.00 85.41 817 ASP A N 1
ATOM 2720 C CA . ASP A 1 336 ? -5.369 33.898 -24.222 1.00 88.47 817 ASP A CA 1
ATOM 2721 C C . ASP A 1 336 ? -5.054 34.997 -25.233 1.00 89.92 817 ASP A C 1
ATOM 2722 O O . ASP A 1 336 ? -4.399 34.758 -26.248 1.00 90.30 817 ASP A O 1
ATOM 2727 N N . GLU A 1 337 ? -5.523 36.204 -24.930 1.00 91.45 818 GLU A N 1
ATOM 2728 C CA . GLU A 1 337 ? -5.294 37.383 -25.762 1.00 92.89 818 GLU A CA 1
ATOM 2729 C C . GLU A 1 337 ? -5.352 37.124 -27.267 1.00 93.80 818 GLU A C 1
ATOM 2730 O O . GLU A 1 337 ? -4.700 37.820 -28.046 1.00 93.95 818 GLU A O 1
ATOM 2736 N N . MET A 1 338 ? -6.137 36.130 -27.674 1.00 94.62 819 MET A N 1
ATOM 2737 C CA . MET A 1 338 ? -6.267 35.795 -29.089 1.00 95.41 819 MET A CA 1
ATOM 2738 C C . MET A 1 338 ? -7.706 35.440 -29.458 1.00 95.94 819 MET A C 1
ATOM 2739 O O . MET A 1 338 ? -8.313 36.199 -30.244 1.00 96.22 819 MET A O 1
#

Foldseek 3Di:
DPDPVQLCVQCVPLLDQAHDLVSNCVVVVNLNQLSLLLVLCVVLVPCVVLVDDSQLQSLQSVVQLVQFDPPALFRHQSLLSQLLSLLSNLCPFPLNVLAADSLLSNLLNVLSNQLQGNPPLAALVLCCLVVHPQCVVVVSPLRRLVVSLVVSVCSQPVDPSNPSNVRDDPVSVVVSSVSNSLLSSLQRCVCQVVLLVCLCVQPVVVLVVLCVVDPDPVSVVVNSVSCRDPVNSSSLSNLSSNCSSPLLLLYAQVSVVSNLVSSLVSLQVSQVVCVVVVGDRPCVQSHPVHHDSLVVVLVVCVPRVPSSVVSVCSSRPDVSSVVSNVVNNVVSVVVVVD

Nearest PDB structures (foldseek):
  7cwa-assembly1_A  TM=1.001E+00  e=4.384E-44  Homo sapiens
  1mkd-assembly1_B  TM=9.435E-01  e=3.397E-21  Homo sapiens
  3g45-assembly3_B  TM=9.363E-01  e=4.012E-21  Homo sapiens
  1xoq-assembly2_B  TM=9.381E-01  e=8.488E-21  Homo sapiens
  3g4l-assembly1_A  TM=9.340E-01  e=1.003E-20  Homo sapiens

B-factor: mean 47.72, std 14.99, range [26.26, 96.78]

InterPro domains:
  IPR000014 PAS domain [PS50112] (220-283)
  IPR000014 PAS domain [TIGR00229] (220-324)
  IPR000014 PAS domain [cd00130] (230-324)
  IPR002073 3'5'-cyclic nucleotide phosphodiesterase, catalytic domain [PF00233] (555-807)
  IPR002073 3'5'-cyclic nucleotide phosphodiesterase, catalytic domain [PS51845] (480-820)
  IPR003607 HD/PDEase domain [SM00471] (553-740)
  IPR003607 HD/PDEase domain [cd00077] (555-749)
  IPR013767 PAS fold [PF00989] (219-324)
  IPR013938 Phosphodiesterase 8, N-terminal domain [PF08629] (1-46)
  IPR023088 3'5'-cyclic nucleotide phosphodiesterase [PR00387] (551-564)
  IPR023088 3'5'-cyclic nucleotide phosphodiesterase [PR00387] (582-595)
  IPR023088 3'5'-cyclic nucleotide phosphodiesterase [PR00387] (596-611)
  IPR023088 3'5'-cyclic nucleotide phosphodiesterase [PR00387] (623-639)
  IPR023088 3'5'-cyclic nucleotide phosphodiesterase [PR00387] (739-755)
  IPR023174 3'5'-cyclic nucleotide phosphodiesterase, conserved site [PS00126] (596-607)
  IPR035965 PAS domain superfamily [SSF55785] (221-324)
  IPR036971 3'5'-cyclic nucleotide phosphodiesterase, catalytic domain superfamily [G3DSA:1.10.1300.10] (482-819)
  IPR057304 PDE8-like, REC N-terminal domain [PF23198] (75-216)
  IPR060181 Phosphodiesterase 8, third domain [PF28324] (375-425)

Sequence (338 aa):
DDVPPRIARAMENEEYWDFDIFELEAATHNRPLIYLGLKMFARFGICEFLHCSESTLRSWLQIIEANYHSSNPYHNSTHSADVLHATAYFLSKERIKETLDPIDEVAALIAATIHDVDHPGRTNSFLCNAGSELAILYNDTAVLESHHAALAFQLTTGDDKCNIFKNMERNDYRTLRQGIIDMVLATEMTKHFEHVNKFVNSINKPLATLEENGETDKNQEVINTMLRTPENRTLIKRMLIKCADVSNPCRPLQYCIEWAARISEEYFSQTDEEKQQGLPVVMPVFDRNTCSIPKSQISFIDYFITDMFDAWDAFVDLPDLMQHLDNNFKYWKGLDEM

Radius of gyration: 20.13 Å; Cα contacts (8 Å, |Δi|>4): 421; chains: 1; bounding box: 53×44×54 Å

GO terms:
  GO:0005829 cytosol (C, TAS)
  GO:0047555 3',5'-cyclic-GMP phosphodiesterase activity (F, IDA)
  GO:0070062 extracellular exosome (C, HDA)
  GO:0030295 protein kinase activator activity (F, IMP)
  GO:0004115 3',5'-cyclic-AMP phosphodiesterase activity (F, IMP)
  GO:0070374 positive regulation of ERK1 and ERK2 cascade (P, IMP)
  GO:0071364 cellular response to epidermal growth factor stimulus (P, IMP)
  GO:0019900 kinase binding (F, IPI)

CATH classification: 1.10.1300.10

Solvent-accessible surface area: 15848 Å² total; per-residue (Å²): 135,154,41,66,84,116,8,43,142,14,9,107,88,8,83,135,8,88,13,64,5,32,56,0,22,51,4,4,143,86,94,0,0,18,50,0,0,32,69,0,2,69,96,51,18,4,17,141,74,1,123,20,60,82,78,25,9,96,38,2,0,65,47,0,12,68,37,7,64,83,103,12,48,13,26,14,7,3,2,0,0,3,0,0,2,0,0,0,26,0,1,56,54,109,54,2,128,67,7,12,65,80,38,8,41,6,2,0,0,1,0,0,0,3,0,11,0,38,14,43,3,46,35,33,53,15,11,36,65,42,40,28,155,35,0,124,116,50,121,89,91,14,0,5,19,24,21,2,7,36,26,2,17,120,32,3,66,65,55,110,142,9,23,2,13,134,84,35,126,211,121,63,37,150,81,1,69,135,9,0,47,37,0,0,63,2,10,13,75,119,89,2,88,81,16,9,77,90,0,38,78,43,0,23,118,44,7,62,83,34,97,130,89,33,170,59,113,169,11,86,121,75,18,42,87,42,3,113,44,86,112,17,47,39,26,0,18,48,2,0,0,3,0,0,23,22,0,17,5,0,7,18,46,142,26,4,60,64,1,4,46,40,25,11,63,5,57,18,33,2,1,59,51,1,116,144,110,62,36,77,51,52,40,90,100,45,9,97,117,117,28,41,47,38,138,24,22,20,69,64,2,81,137,48,0,56,96,0,1,78,7,0,36,73,4,8,97,1,81,74,0,53,114,46,13,60,68,0,48,128,75,12,111,52,60,84,145,229

=== Feature glossary ===
The record interleaves many kinds of information about one protein. Here is each kind framed as the question it answers.

Q: What known structures does this most resemble?
A: Structural nearest neighbors (via Foldseek easy-search vs the PDB). Reported per hit: target PDB id, E-value, and alignment TM-score. A TM-score above ~0.5 is the conventional threshold for 'same fold'.

Q: Where is each backbone atom in 3D?
A: The mmCIF table is the protein's shape written out atom by atom. For each backbone N, Cα, C, and carbonyl O, it records an (x, y, z) coordinate triple in Å plus the residue type, chain letter, and residue number.

Q: What are the backbone torsion angles?
A: The φ/ψ torsion pair specifies the backbone conformation at each residue. φ rotates about the N–Cα bond, ψ about the Cα–C bond. Steric clashes forbid most of the (φ, ψ) plane — the allowed regions (α-helix basin, β-sheet basin, left-handed helix) are the Ramachandran-allowed regions.

Q: Which residues are buried vs exposed?
A: Solvent-accessible surface area (SASA) is the area in Å² traced out by the centre of a 1.4 Å probe sphere (a water molecule) rolled over the protein's van der Waals surface (Shrake–Rupley / Lee–Richards construction). Buried residues have near-zero SASA; fully exposed residues can exceed 200 Å². The total SASA scales roughly with the number of surface residues.

Q: How confident is the AlphaFold model at each residue?
A: pLDDT is the predicted lDDT-Cα score: AlphaFold's confidence that the local environment of each residue (all inter-atomic distances within 15 Å) is correctly placed. It is a per-residue number between 0 and 100, with higher meaning more reliable.

Q: What does the local fold look like, residue by residue?
A: 3Di is Foldseek's structural alphabet. Each residue is assigned one of twenty discrete states based on how its Cα sits relative to its spatial (not sequential) neighbors. Aligning 3Di strings finds structural homologs roughly as well as full 3D superposition, but orders of magnitude faster.

Q: How big and how compact is the whole molecule?
A: Radius of gyration (Rg) is the root-mean-square distance of Cα atoms from their centroid — a single number for overall size and compactness. A globular domain of N residues has Rg ≈ 2.2·N^0.38 Å; an extended or disordered chain has a much larger Rg. The Cα contact count is the number of residue pairs whose Cα atoms are within 8 Å and are more than four positions apart in sequence — a standard proxy for tertiary packing density. The bounding box is the smallest axis-aligned box enclosing all Cα atoms.

Q: Which residues are in helices, strands, or loops?
A: DSSP 8-state secondary structure assigns each residue one of H (α-helix), G (3₁₀-helix), I (π-helix), E (extended β-strand), B (isolated β-bridge), T (hydrogen-bonded turn), S (bend), or '-' (coil). The assignment is computed from backbone hydrogen-bond geometry via the Kabsch–Sander algorithm.

Q: How mobile is each atom in the crystal?
A: Crystallographic B-factors measure how much each atom's electron density is smeared out, in Å². They rise in mobile loops and surface residues and fall in the buried interior. In AlphaFold models this column is repurposed to hold pLDDT instead.

Q: What if only a Cα trace is available?
A: P-SEA three-state annotation labels each residue as helix, strand, or coil based purely on the geometry of the Cα trace. It serves as a fallback when the full backbone (and thus DSSP) is unavailable.
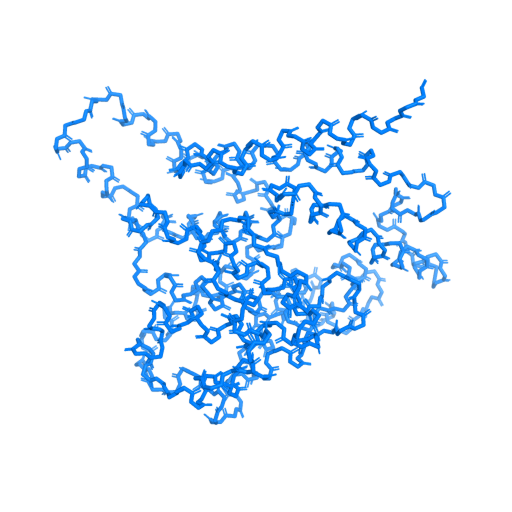
Q: What family and function is it annotated with?
A: Database cross-references. InterPro integrates a dozen domain/family signature databases into unified entries with residue-range hits. GO terms attach function/process/location labels with evidence codes. CATH codes position the fold in a four-level structural taxonomy. Organism is the NCBI-taxonomy species name.

Q: Are the domains correctly placed relative to each other?
A: Predicted Aligned Error (PAE) is an AlphaFold confidence matrix: entry (i, j) is the expected error in the position of residue j, in ångströms, when the prediction is superimposed on the true structure at residue i. Low PAE within a block of residues means that block is internally rigid and well-predicted; high PAE between two blocks means their relative placement is uncertain even if each block individually is confident.

Q: What do the diagnostic plots show?
A: Three diagnostic plots accompany the record. The Cα contact map visualizes the tertiary structure as a 2D adjacency matrix (8 Å cutoff, sequence-local contacts suppressed). The Ramachandran plot shows the distribution of backbone (φ, ψ) torsions, with points in the α and β basins reflecting secondary structure content. The PAE plot shows AlphaFold's inter-residue confidence as a color matrix.

Q: What is the amino-acid chain?
A: Primary structure: the covalent order of the twenty standard amino acids along the backbone. Two proteins with the same sequence will (almost always) fold to the same structure; two with 30% identity often share a fold but not the details.

Q: What do the rendered images show?
A: The six renders are orthographic views along the three Cartesian axes in both directions. Representation (cartoon, sticks, or surface) and color scheme (sequence-rainbow or by-chain) vary across proteins so the training set covers all the common visualization conventions.